Protein AF-A0A8S3F6L6-F1 (afdb_monomer_lite)

Secondary structure (DSSP, 8-state):
--TTTEEEEEEETTEEEEEEEEEETTEEEEEEEEEEEEE-S-HHHHHHHHHHHHHHHHHHH-SS--------S--S---S------S--HHHHHHHHHS---------PPPPPPPPPPPHHHHHHHHHHHHHHHHHHHHHHHHHHHHHHHHHHHHHHHHHHHHHHHHHTT------------------------------------------

Sequence (212 aa):
FLRSKVTRIDFNRNKLTIIVIEDDDNDPRLQRDFVFLFRCNDEKECKHFWKCALEYHVFFRTTSATKLRKSAKSSFTRTGSRFRFSGRTECQTAALATLPNRNTNFERKASHRFSRRASYAIRKKLQDQETLREQEDERLKKLKCEQEAKLDENKKIAEFKSVTNSFLSNHDLTLTSKHSSFLSSSQKNLSLSATQRLDNLIQGSSNDLLFE

Structure (mmCIF, N/CA/C/O backbone):
data_AF-A0A8S3F6L6-F1
#
_entry.id   AF-A0A8S3F6L6-F1
#
loop_
_atom_site.group_PDB
_atom_site.id
_atom_site.type_symbol
_atom_site.label_atom_id
_atom_site.label_alt_id
_atom_site.label_comp_id
_atom_site.label_asym_id
_atom_site.label_entity_id
_atom_site.label_seq_id
_atom_site.pdbx_PDB_ins_code
_atom_site.Cartn_x
_atom_site.Cartn_y
_atom_site.Cartn_z
_atom_site.occupancy
_atom_site.B_iso_or_equiv
_atom_site.auth_seq_id
_atom_site.auth_comp_id
_atom_site.auth_asym_id
_atom_site.auth_atom_id
_atom_site.pdbx_PDB_model_num
ATOM 1 N N . PHE A 1 1 ? 15.999 4.680 -10.005 1.00 47.62 1 PHE A N 1
ATOM 2 C CA . PHE A 1 1 ? 15.906 5.493 -11.235 1.00 47.62 1 PHE A CA 1
ATOM 3 C C . PHE A 1 1 ? 15.093 4.856 -12.374 1.00 47.62 1 PHE A C 1
ATOM 5 O O . PHE A 1 1 ? 14.707 5.574 -13.279 1.00 47.62 1 PHE A O 1
ATOM 12 N N . LEU A 1 2 ? 14.683 3.582 -12.303 1.00 59.00 2 LEU A N 1
ATOM 13 C CA . LEU A 1 2 ? 13.887 2.911 -13.358 1.00 59.00 2 LEU A CA 1
ATOM 14 C C . LEU A 1 2 ? 12.355 3.086 -13.249 1.00 59.00 2 LEU A C 1
ATOM 16 O O . LEU A 1 2 ? 11.585 2.432 -13.948 1.00 59.00 2 LEU A O 1
ATOM 20 N N . ARG A 1 3 ? 11.887 3.945 -12.336 1.00 62.34 3 ARG A N 1
ATOM 21 C CA . ARG A 1 3 ? 10.499 3.962 -11.832 1.00 62.34 3 ARG A CA 1
ATOM 22 C C . ARG A 1 3 ? 9.438 4.260 -12.908 1.00 62.34 3 ARG A C 1
ATOM 24 O O . ARG A 1 3 ? 8.294 3.850 -12.745 1.00 62.34 3 ARG A O 1
ATOM 31 N N . SER A 1 4 ? 9.822 4.938 -13.990 1.00 63.00 4 SER A N 1
ATOM 32 C CA . SER A 1 4 ? 8.972 5.334 -15.125 1.00 63.00 4 SER A CA 1
ATOM 33 C C . SER A 1 4 ? 9.288 4.607 -16.441 1.00 63.00 4 SER A C 1
ATOM 35 O O . SER A 1 4 ? 8.571 4.817 -17.414 1.00 63.00 4 SER A O 1
ATOM 37 N N . LYS A 1 5 ? 10.319 3.752 -16.477 1.00 80.88 5 LYS A N 1
ATOM 38 C CA . LYS A 1 5 ? 10.844 3.123 -17.708 1.00 80.88 5 LYS A CA 1
ATOM 39 C C . LYS A 1 5 ? 10.362 1.684 -17.947 1.00 80.88 5 LYS A C 1
ATOM 41 O O . LYS A 1 5 ? 10.659 1.075 -18.969 1.00 80.88 5 LYS A O 1
ATOM 46 N N . VAL A 1 6 ? 9.626 1.112 -16.993 1.00 87.75 6 VAL A N 1
ATOM 47 C CA . VAL A 1 6 ? 9.047 -0.233 -17.123 1.00 87.75 6 VAL A CA 1
ATOM 48 C C . VAL A 1 6 ? 7.862 -0.188 -18.090 1.00 87.75 6 VAL A C 1
ATOM 50 O O . VAL A 1 6 ? 6.899 0.532 -17.835 1.00 87.75 6 VAL A O 1
ATOM 53 N N . THR A 1 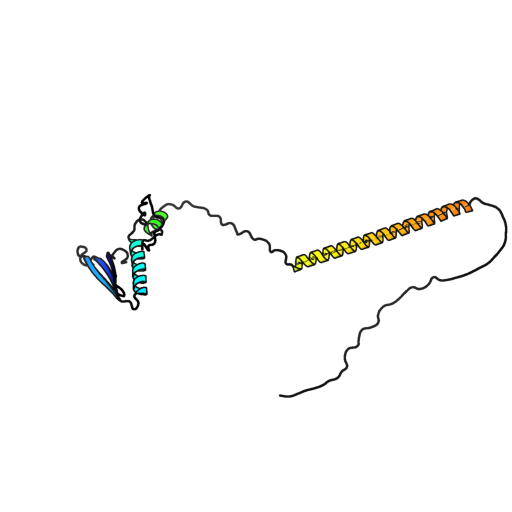7 ? 7.901 -0.981 -19.158 1.00 88.00 7 THR A N 1
ATOM 54 C CA . THR A 1 7 ? 6.868 -1.004 -20.210 1.00 88.00 7 THR A CA 1
ATOM 55 C C . THR A 1 7 ? 5.876 -2.141 -20.012 1.00 88.00 7 THR A C 1
ATOM 57 O O . THR A 1 7 ? 4.666 -1.953 -20.150 1.00 88.00 7 THR A O 1
ATOM 60 N N . ARG A 1 8 ? 6.369 -3.338 -19.678 1.00 89.62 8 ARG A N 1
ATOM 61 C CA . ARG A 1 8 ? 5.535 -4.538 -19.558 1.00 89.62 8 ARG A CA 1
ATOM 62 C C . ARG A 1 8 ? 6.035 -5.447 -18.444 1.00 89.62 8 ARG A C 1
ATOM 64 O O . ARG A 1 8 ? 7.235 -5.587 -18.236 1.00 89.62 8 ARG A O 1
ATOM 71 N N . ILE A 1 9 ? 5.095 -6.067 -17.736 1.00 92.81 9 ILE A N 1
ATOM 72 C CA . ILE A 1 9 ? 5.361 -7.040 -16.676 1.00 92.81 9 ILE A CA 1
ATOM 73 C C . ILE A 1 9 ? 4.496 -8.275 -16.946 1.00 92.81 9 ILE A C 1
ATOM 75 O O . ILE A 1 9 ? 3.273 -8.212 -16.811 1.00 92.81 9 ILE A O 1
ATOM 79 N N . ASP A 1 10 ? 5.127 -9.395 -17.288 1.00 93.62 10 ASP A N 1
ATOM 80 C CA . ASP A 1 10 ? 4.465 -10.672 -17.556 1.00 93.62 10 ASP A CA 1
ATOM 81 C C . ASP A 1 10 ? 4.768 -11.701 -16.479 1.00 93.62 10 ASP A C 1
ATOM 83 O O . ASP A 1 10 ? 5.900 -11.827 -16.018 1.00 93.62 10 ASP A O 1
ATOM 87 N N . PHE A 1 11 ? 3.761 -12.499 -16.142 1.00 94.88 11 PHE A N 1
ATOM 88 C CA . PHE A 1 11 ? 3.860 -13.567 -15.161 1.00 94.88 11 PHE A CA 1
ATOM 89 C C . PHE A 1 11 ? 3.392 -14.892 -15.763 1.00 94.88 11 PHE A C 1
ATOM 91 O O . PHE A 1 11 ? 2.290 -14.981 -16.305 1.00 94.88 11 PHE A O 1
ATOM 98 N N . ASN A 1 12 ? 4.220 -15.927 -15.635 1.00 95.06 12 ASN A N 1
ATOM 99 C CA . ASN A 1 12 ? 3.905 -17.293 -16.032 1.00 95.06 12 ASN A CA 1
ATOM 100 C C . ASN A 1 12 ? 4.447 -18.286 -14.989 1.00 95.06 12 ASN A C 1
ATOM 102 O O . ASN A 1 12 ? 5.636 -18.601 -14.990 1.00 95.06 12 ASN A O 1
ATOM 106 N N . ARG A 1 13 ? 3.567 -18.793 -14.116 1.00 94.31 13 ARG A N 1
ATOM 107 C CA . ARG A 1 13 ? 3.880 -19.740 -13.029 1.00 94.31 13 ARG A CA 1
ATOM 108 C C . ARG A 1 13 ? 5.026 -19.263 -12.130 1.00 94.31 13 ARG A C 1
ATOM 110 O O . ARG A 1 13 ? 4.832 -18.423 -11.266 1.00 94.31 13 ARG A O 1
ATOM 117 N N . ASN A 1 14 ? 6.228 -19.790 -12.322 1.00 95.62 14 ASN A N 1
ATOM 118 C CA . ASN A 1 14 ? 7.413 -19.442 -11.543 1.00 95.62 14 ASN A CA 1
ATOM 119 C C . ASN A 1 14 ? 8.362 -18.484 -12.281 1.00 95.62 14 ASN A C 1
ATOM 121 O O . ASN A 1 14 ? 9.479 -18.246 -11.826 1.00 95.62 14 ASN A O 1
ATOM 125 N N . LYS A 1 15 ? 7.934 -17.953 -13.429 1.00 96.06 15 LYS A N 1
ATOM 126 C CA . LYS A 1 15 ? 8.700 -17.062 -14.296 1.00 96.06 15 LYS A CA 1
ATOM 127 C C . LYS A 1 15 ? 8.029 -15.689 -14.347 1.00 96.06 15 LYS A C 1
ATOM 129 O O . LYS A 1 15 ? 6.907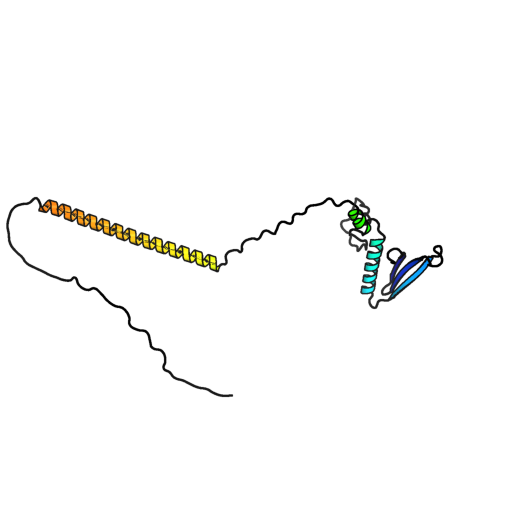 -15.565 -14.837 1.00 96.06 15 LYS A O 1
ATOM 134 N N . LEU A 1 16 ? 8.740 -14.654 -13.913 1.00 95.69 16 LEU A N 1
ATOM 135 C CA . LEU A 1 16 ? 8.358 -13.255 -14.092 1.00 95.69 16 LEU A CA 1
ATOM 136 C C . LEU A 1 16 ? 9.291 -12.598 -15.114 1.00 95.69 16 LEU A C 1
ATOM 138 O O . LEU A 1 16 ? 10.508 -12.744 -15.034 1.00 95.69 16 LEU A O 1
ATOM 142 N N . THR A 1 17 ? 8.721 -11.872 -16.070 1.00 95.38 17 THR A N 1
ATOM 143 C CA . THR A 1 17 ? 9.463 -11.098 -17.073 1.00 95.38 17 THR A CA 1
ATOM 144 C C . THR A 1 17 ? 9.108 -9.626 -16.928 1.00 95.38 17 THR A C 1
ATOM 146 O O . THR A 1 17 ? 7.930 -9.275 -16.932 1.00 95.38 17 THR A O 1
ATOM 149 N N . ILE A 1 18 ? 10.111 -8.765 -16.794 1.00 93.75 18 ILE A N 1
ATOM 150 C CA . ILE A 1 18 ? 9.943 -7.311 -16.756 1.00 93.75 18 ILE A CA 1
ATOM 151 C C . ILE A 1 18 ? 10.685 -6.734 -17.956 1.00 93.75 18 ILE A C 1
ATOM 153 O O . ILE A 1 18 ? 11.885 -6.947 -18.095 1.00 93.75 18 ILE A O 1
ATOM 157 N N . ILE A 1 19 ? 9.968 -6.017 -18.814 1.00 92.19 19 ILE A N 1
ATOM 158 C CA . ILE A 1 19 ? 10.526 -5.326 -19.975 1.00 92.19 19 ILE A CA 1
ATOM 159 C C . ILE A 1 19 ? 10.624 -3.847 -19.630 1.00 92.19 19 ILE A C 1
ATOM 161 O O . ILE A 1 19 ? 9.624 -3.216 -19.268 1.00 92.19 19 ILE A O 1
ATOM 165 N N . VAL A 1 20 ? 11.830 -3.312 -19.741 1.00 91.50 20 VAL A N 1
ATOM 166 C CA . VAL A 1 20 ? 12.163 -1.911 -19.504 1.00 91.50 20 VAL A CA 1
ATOM 167 C C . VAL A 1 20 ? 12.734 -1.351 -20.789 1.00 91.50 20 VAL A C 1
ATOM 169 O O . VAL A 1 20 ? 13.582 -1.986 -21.401 1.00 91.50 20 VAL A O 1
ATOM 172 N N . ILE A 1 21 ? 12.279 -0.171 -21.180 1.00 88.00 21 ILE A N 1
ATOM 173 C CA . ILE A 1 21 ? 12.848 0.546 -22.315 1.00 88.00 21 ILE A CA 1
ATOM 174 C C . ILE A 1 21 ? 13.682 1.685 -21.746 1.00 88.00 21 ILE A C 1
ATOM 176 O O . ILE A 1 21 ? 13.162 2.512 -20.993 1.00 88.00 21 ILE A O 1
ATOM 180 N N . GLU A 1 22 ? 14.972 1.717 -22.064 1.00 86.00 22 GLU A N 1
ATOM 181 C CA . GLU A 1 22 ? 15.836 2.845 -21.719 1.00 86.00 22 GLU A CA 1
ATOM 182 C C . GLU A 1 22 ? 16.421 3.483 -22.973 1.00 86.00 22 GLU A C 1
ATOM 184 O O . GLU A 1 22 ? 16.762 2.793 -23.932 1.00 86.00 22 GLU A O 1
ATOM 189 N N . ASP A 1 23 ? 16.541 4.806 -22.952 1.00 81.19 23 ASP A N 1
ATOM 190 C CA . ASP A 1 23 ? 17.269 5.546 -23.977 1.00 81.19 23 ASP A CA 1
ATOM 191 C C . ASP A 1 23 ? 18.770 5.217 -23.868 1.00 81.19 23 ASP A C 1
ATOM 193 O O . ASP A 1 23 ? 19.302 5.111 -22.760 1.00 81.19 23 ASP A O 1
ATOM 197 N N . ASP A 1 24 ? 19.436 5.004 -25.003 1.00 79.12 24 ASP A N 1
ATOM 198 C CA . ASP A 1 24 ? 20.876 4.755 -25.063 1.00 79.12 24 ASP A CA 1
ATOM 199 C C . ASP A 1 24 ? 21.659 6.009 -24.652 1.00 79.12 24 ASP A C 1
ATOM 201 O O . ASP A 1 24 ? 21.444 7.089 -25.201 1.00 79.12 24 ASP A O 1
ATOM 205 N N . ASP A 1 25 ? 22.618 5.850 -23.735 1.00 74.19 25 ASP A N 1
ATOM 206 C CA . ASP A 1 25 ? 23.514 6.922 -23.287 1.00 74.19 25 ASP A CA 1
ATOM 207 C C . ASP A 1 25 ? 24.303 7.569 -24.445 1.00 74.19 25 ASP A C 1
ATOM 209 O O . ASP A 1 25 ? 24.723 8.720 -24.338 1.00 74.19 25 ASP A O 1
ATOM 213 N N . ASN A 1 26 ? 24.500 6.849 -25.558 1.00 77.12 26 ASN A N 1
ATOM 214 C CA . ASN A 1 26 ? 25.242 7.337 -26.726 1.00 77.12 26 ASN A CA 1
ATOM 215 C C . ASN A 1 26 ? 24.359 8.029 -27.776 1.00 77.12 26 ASN A C 1
ATOM 217 O O . ASN A 1 26 ? 24.847 8.900 -28.495 1.00 77.12 26 ASN A O 1
ATOM 221 N N . ASP A 1 27 ? 23.078 7.662 -27.881 1.00 76.50 27 ASP A N 1
ATOM 222 C CA . ASP A 1 27 ? 22.132 8.283 -28.812 1.00 76.50 27 ASP A CA 1
ATOM 223 C C . ASP A 1 27 ? 20.704 8.245 -28.237 1.00 76.50 27 ASP A C 1
ATOM 225 O O . ASP A 1 27 ? 20.054 7.198 -28.263 1.00 76.50 27 ASP A O 1
ATOM 229 N N . PRO A 1 28 ? 20.156 9.391 -27.797 1.00 70.50 28 PRO A N 1
ATOM 230 C CA . PRO A 1 28 ? 18.792 9.486 -27.277 1.00 70.50 28 PRO A CA 1
ATOM 231 C C . PRO A 1 28 ? 17.692 9.082 -28.272 1.00 70.50 28 PRO A C 1
ATOM 233 O O . PRO A 1 28 ? 16.532 8.958 -27.882 1.00 70.50 28 PRO A O 1
ATOM 236 N N . ARG A 1 29 ? 18.008 8.929 -29.568 1.00 74.31 29 ARG A N 1
ATOM 237 C CA . ARG A 1 29 ? 17.063 8.432 -30.581 1.00 74.31 29 ARG A CA 1
ATOM 238 C C . ARG A 1 29 ? 16.997 6.908 -30.639 1.00 74.31 29 ARG A C 1
ATOM 240 O O . ARG A 1 29 ? 16.051 6.381 -31.225 1.00 74.31 29 ARG A O 1
ATOM 247 N N . LEU A 1 30 ? 17.969 6.205 -30.058 1.00 76.00 30 LEU A N 1
ATOM 248 C CA . LEU A 1 30 ? 17.957 4.753 -29.948 1.00 76.00 30 LEU A CA 1
ATOM 249 C C . LEU A 1 30 ? 17.448 4.337 -28.569 1.00 76.00 30 LEU A C 1
ATOM 251 O O . LEU A 1 30 ? 18.034 4.650 -27.537 1.00 76.00 30 LEU A O 1
ATOM 255 N N . GLN A 1 31 ? 16.357 3.578 -28.567 1.00 81.81 31 GLN A N 1
ATOM 256 C CA . GLN A 1 31 ? 15.820 2.942 -27.371 1.00 81.81 31 GLN A CA 1
ATOM 257 C C . GLN A 1 31 ? 16.284 1.488 -27.314 1.00 81.81 31 GLN A C 1
ATOM 259 O O . GLN A 1 31 ? 16.214 0.767 -28.311 1.00 81.81 31 GLN A O 1
ATOM 264 N N . ARG A 1 32 ? 16.775 1.059 -26.149 1.00 84.62 32 ARG A N 1
ATOM 265 C CA . ARG A 1 32 ? 17.141 -0.331 -25.872 1.00 84.62 32 ARG A CA 1
ATOM 266 C C . ARG A 1 32 ? 16.102 -0.991 -24.982 1.00 84.62 32 ARG A C 1
ATOM 268 O O . ARG A 1 32 ? 15.755 -0.479 -23.916 1.00 84.62 32 ARG A O 1
ATOM 275 N N . ASP A 1 33 ? 15.693 -2.183 -25.395 1.00 85.94 33 ASP A N 1
ATOM 276 C CA . ASP A 1 33 ? 14.798 -3.036 -24.628 1.00 85.94 33 ASP A CA 1
ATOM 277 C C . ASP A 1 33 ? 15.614 -3.938 -23.696 1.00 85.94 33 ASP A C 1
ATOM 279 O O . ASP A 1 33 ? 16.312 -4.859 -24.127 1.00 85.94 33 ASP A O 1
ATOM 283 N N . PHE A 1 34 ? 15.495 -3.704 -22.394 1.00 90.12 34 PHE A N 1
ATOM 284 C CA . PHE A 1 34 ? 16.038 -4.568 -21.357 1.00 90.12 34 PHE A CA 1
ATOM 285 C C . PHE A 1 34 ? 14.975 -5.553 -20.883 1.00 90.12 34 PHE A C 1
ATOM 287 O O . PHE A 1 34 ? 13.917 -5.173 -20.374 1.00 90.12 34 PHE A O 1
ATOM 294 N N . VAL A 1 35 ? 15.277 -6.843 -21.016 1.00 93.12 35 VAL A N 1
ATOM 295 C CA . VAL A 1 35 ? 14.401 -7.927 -20.567 1.00 93.12 35 VAL A CA 1
ATOM 296 C C . VAL A 1 35 ? 14.982 -8.551 -19.304 1.00 93.12 35 VAL A C 1
ATOM 298 O O . VAL A 1 35 ? 15.958 -9.295 -19.351 1.00 93.12 35 VAL A O 1
ATOM 301 N N . PHE A 1 36 ? 14.352 -8.281 -18.164 1.00 92.75 36 PHE A N 1
ATOM 302 C CA . PHE A 1 36 ? 14.710 -8.884 -16.885 1.00 92.75 36 PHE A CA 1
ATOM 303 C C . PHE A 1 36 ? 13.879 -10.133 -16.645 1.00 92.75 36 PHE A C 1
ATOM 305 O O . PHE A 1 36 ? 12.644 -10.084 -16.634 1.00 92.75 36 PHE A O 1
ATOM 312 N N . LEU A 1 37 ? 14.563 -11.252 -16.421 1.00 95.00 37 LEU A N 1
ATOM 313 C CA . LEU A 1 37 ? 13.929 -12.535 -16.186 1.00 95.00 37 LEU A CA 1
ATOM 314 C C . LEU A 1 37 ? 14.190 -13.047 -14.774 1.00 95.00 37 LEU A C 1
ATOM 316 O O . LEU A 1 37 ? 15.320 -13.368 -14.420 1.00 95.00 37 LEU A O 1
ATOM 320 N N . PHE A 1 38 ? 13.119 -13.208 -14.003 1.00 94.44 38 PHE A N 1
ATOM 321 C CA . PHE A 1 38 ? 13.164 -13.742 -12.649 1.00 94.44 38 PHE A CA 1
ATOM 322 C C . PHE A 1 38 ? 12.520 -15.123 -12.622 1.00 94.44 38 PHE A C 1
ATOM 324 O O . PHE A 1 38 ? 11.377 -15.302 -13.051 1.00 94.44 38 PHE A O 1
ATOM 331 N N . ARG A 1 39 ? 13.258 -16.107 -12.109 1.00 95.06 39 ARG A N 1
ATOM 332 C CA . ARG A 1 39 ? 12.751 -17.452 -11.834 1.00 95.06 39 ARG A CA 1
ATOM 333 C C . ARG A 1 39 ? 12.681 -17.624 -10.324 1.00 95.06 39 ARG A C 1
ATOM 335 O O . ARG A 1 39 ? 13.705 -17.534 -9.658 1.00 95.06 39 ARG A O 1
ATOM 342 N N . CYS A 1 40 ? 11.485 -17.834 -9.799 1.00 94.00 40 CYS A N 1
ATOM 343 C CA . CYS A 1 40 ? 11.271 -18.115 -8.383 1.00 94.00 40 CYS A CA 1
ATOM 344 C C . CYS A 1 40 ? 11.182 -19.629 -8.161 1.00 94.00 40 CYS A C 1
ATOM 346 O O . CYS A 1 40 ? 10.863 -20.376 -9.090 1.00 94.00 40 CYS A O 1
ATOM 348 N N . ASN A 1 41 ? 11.415 -20.075 -6.929 1.00 94.25 41 ASN A N 1
ATOM 349 C CA . ASN A 1 41 ? 11.220 -21.479 -6.567 1.00 94.25 41 ASN A CA 1
ATOM 350 C C . ASN A 1 41 ? 9.723 -21.803 -6.466 1.00 94.25 41 ASN A C 1
ATOM 352 O O . ASN A 1 41 ? 9.263 -22.765 -7.079 1.00 94.25 41 ASN A O 1
ATOM 356 N N . ASP A 1 42 ? 8.958 -20.927 -5.810 1.00 95.62 42 ASP A N 1
ATOM 357 C CA . ASP A 1 42 ? 7.519 -21.084 -5.629 1.00 95.62 42 ASP A CA 1
ATOM 358 C C . ASP A 1 42 ? 6.692 -20.163 -6.534 1.00 95.62 42 ASP A C 1
ATOM 360 O O . ASP A 1 42 ? 6.922 -18.955 -6.652 1.00 95.62 42 ASP A O 1
ATOM 364 N N . GLU A 1 43 ? 5.629 -20.722 -7.117 1.00 95.44 43 GLU A N 1
ATOM 365 C CA . GLU A 1 43 ? 4.657 -19.962 -7.913 1.00 95.44 43 GLU A CA 1
ATOM 366 C C . GLU A 1 43 ? 3.906 -18.924 -7.062 1.00 95.44 43 GLU A C 1
ATOM 368 O O . GLU A 1 43 ? 3.583 -17.832 -7.536 1.00 95.44 43 GLU A O 1
ATOM 373 N N . LYS A 1 44 ? 3.644 -19.229 -5.785 1.00 94.69 44 LYS A N 1
ATOM 374 C CA . LYS A 1 44 ? 2.933 -18.321 -4.871 1.00 94.69 44 LYS A CA 1
ATOM 375 C C . LYS A 1 44 ? 3.742 -17.054 -4.598 1.00 94.69 44 LYS A C 1
ATOM 377 O O . LYS A 1 44 ? 3.181 -15.957 -4.644 1.00 94.69 44 LYS A O 1
ATOM 382 N N . GLU A 1 45 ? 5.042 -17.205 -4.365 1.00 94.75 45 GLU A N 1
ATOM 383 C CA . GLU A 1 45 ? 5.973 -16.096 -4.149 1.00 94.75 45 GLU A CA 1
ATOM 384 C C . GLU A 1 45 ? 6.161 -15.282 -5.427 1.00 94.75 45 GLU A C 1
ATOM 386 O O . GLU A 1 45 ? 6.057 -14.058 -5.398 1.00 94.75 45 GLU A O 1
ATOM 391 N N . CYS A 1 46 ? 6.314 -15.954 -6.572 1.00 95.69 46 CYS A N 1
ATOM 392 C CA . CYS A 1 46 ? 6.403 -15.293 -7.871 1.00 95.69 46 CYS A CA 1
ATOM 393 C C . CYS A 1 46 ? 5.148 -14.455 -8.167 1.00 95.69 46 CYS A C 1
ATOM 395 O O . CYS A 1 46 ? 5.230 -13.300 -8.591 1.00 95.69 46 CYS A O 1
ATOM 397 N N . LYS A 1 47 ? 3.965 -15.000 -7.861 1.00 94.50 47 LYS A N 1
ATOM 398 C CA . LYS A 1 47 ? 2.687 -14.296 -7.997 1.00 94.50 47 LYS A CA 1
ATOM 399 C C . LYS A 1 47 ? 2.574 -13.122 -7.029 1.00 94.50 47 LYS A C 1
ATOM 401 O O . LYS A 1 47 ? 1.970 -12.111 -7.379 1.00 94.50 47 LYS A O 1
ATOM 406 N N . HIS A 1 48 ? 3.106 -13.237 -5.813 1.00 94.56 48 HIS A N 1
ATOM 407 C CA . HIS A 1 48 ? 3.162 -12.116 -4.877 1.00 94.56 48 HIS A CA 1
ATOM 408 C C . HIS A 1 48 ? 4.086 -11.011 -5.400 1.00 94.56 48 HIS A C 1
ATOM 410 O O . HIS A 1 48 ? 3.661 -9.862 -5.494 1.00 94.56 48 HIS A O 1
ATOM 416 N N . PHE A 1 49 ? 5.289 -11.373 -5.842 1.00 93.81 49 PHE A N 1
ATOM 417 C CA . PHE A 1 49 ? 6.254 -10.447 -6.423 1.00 93.81 49 PHE A CA 1
ATOM 418 C C . PHE A 1 49 ? 5.673 -9.703 -7.633 1.00 93.81 49 PHE A C 1
ATOM 420 O O . PHE A 1 49 ? 5.749 -8.478 -7.698 1.00 93.81 49 PHE A O 1
ATOM 427 N N . TRP A 1 50 ? 4.982 -10.419 -8.528 1.00 94.31 50 TRP A N 1
ATOM 428 C CA . TRP A 1 50 ? 4.253 -9.832 -9.654 1.00 94.31 50 TRP A CA 1
ATOM 429 C C . TRP A 1 50 ? 3.222 -8.782 -9.218 1.00 94.31 50 TRP A C 1
ATOM 431 O O . TRP A 1 50 ? 3.165 -7.693 -9.789 1.00 94.31 50 TRP A O 1
ATOM 441 N N . LYS A 1 51 ? 2.416 -9.084 -8.190 1.00 91.38 51 LYS A N 1
ATOM 442 C CA . LYS A 1 51 ? 1.409 -8.149 -7.662 1.00 91.38 51 LYS A CA 1
ATOM 443 C C . LYS A 1 51 ? 2.052 -6.890 -7.096 1.00 91.38 51 LYS A C 1
ATOM 445 O O . LYS A 1 51 ? 1.589 -5.799 -7.413 1.00 91.38 51 LYS A O 1
ATOM 450 N N . CYS A 1 52 ? 3.109 -7.044 -6.300 1.00 90.56 52 CYS A N 1
ATOM 451 C CA . CYS A 1 52 ? 3.850 -5.919 -5.737 1.00 90.56 52 CYS A CA 1
ATOM 452 C C . CYS A 1 52 ? 4.449 -5.058 -6.855 1.00 90.56 52 CYS A C 1
ATOM 454 O O . CYS A 1 52 ? 4.252 -3.846 -6.873 1.00 90.56 52 CYS A O 1
ATOM 456 N N . ALA A 1 53 ? 5.105 -5.678 -7.841 1.00 90.38 53 ALA A N 1
ATOM 457 C CA . ALA A 1 53 ? 5.678 -4.975 -8.986 1.00 90.38 53 ALA A CA 1
ATOM 458 C C . ALA A 1 53 ? 4.617 -4.178 -9.768 1.00 90.38 53 ALA A C 1
ATOM 460 O O . ALA A 1 53 ? 4.846 -3.017 -10.108 1.00 90.38 53 ALA A O 1
ATOM 461 N N . LEU A 1 54 ? 3.435 -4.761 -9.998 1.00 88.75 54 LEU A N 1
ATOM 462 C CA . LEU A 1 54 ? 2.314 -4.068 -10.635 1.00 88.75 54 LEU A CA 1
ATOM 463 C C . LEU A 1 54 ? 1.758 -2.918 -9.790 1.00 88.75 54 LEU A C 1
ATOM 465 O O . LEU A 1 54 ? 1.443 -1.865 -10.342 1.00 88.75 54 LEU A O 1
ATOM 469 N N . GLU A 1 55 ? 1.627 -3.091 -8.475 1.00 85.62 55 GLU A N 1
ATOM 470 C CA . GLU A 1 55 ? 1.153 -2.036 -7.574 1.00 85.62 55 GLU A CA 1
ATOM 471 C C . GLU A 1 55 ? 2.079 -0.820 -7.615 1.00 85.62 55 GLU A C 1
ATOM 473 O O . GLU A 1 55 ? 1.615 0.301 -7.839 1.00 85.62 55 GLU A O 1
ATOM 478 N N . TYR A 1 56 ? 3.389 -1.053 -7.506 1.00 84.38 56 TYR A N 1
ATOM 479 C CA . TYR A 1 56 ? 4.386 0.002 -7.637 1.00 84.38 56 TYR A CA 1
ATOM 480 C C . TYR A 1 56 ? 4.361 0.632 -9.034 1.00 84.38 56 TYR A C 1
ATOM 482 O O . TYR A 1 56 ? 4.328 1.855 -9.142 1.00 84.38 56 TYR A O 1
ATOM 490 N N . HIS A 1 57 ? 4.299 -0.162 -10.108 1.00 83.06 57 HIS A N 1
ATOM 491 C CA . HIS A 1 57 ? 4.257 0.364 -11.476 1.00 83.06 57 HIS A CA 1
ATOM 492 C C . HIS A 1 57 ? 3.041 1.278 -11.716 1.00 83.06 57 HIS A C 1
ATOM 494 O O . HIS A 1 57 ? 3.166 2.377 -12.264 1.00 83.06 57 HIS A O 1
ATOM 500 N N . VAL A 1 58 ? 1.858 0.866 -11.250 1.00 80.00 58 VAL A N 1
ATOM 501 C CA . VAL A 1 58 ? 0.631 1.665 -11.359 1.00 80.00 58 VAL A CA 1
ATOM 502 C C . VAL A 1 58 ? 0.706 2.916 -10.486 1.00 80.00 58 VAL A C 1
ATOM 504 O O . VAL A 1 58 ? 0.242 3.968 -10.927 1.00 80.00 58 VAL A O 1
ATOM 507 N N . PHE A 1 59 ? 1.284 2.835 -9.286 1.00 74.88 59 PHE A N 1
ATOM 508 C CA . PHE A 1 59 ? 1.373 3.961 -8.355 1.00 74.88 59 PHE A CA 1
ATOM 509 C C . PHE A 1 59 ? 2.149 5.156 -8.935 1.00 74.88 59 PHE A C 1
ATOM 511 O O . PHE A 1 59 ? 1.673 6.285 -8.814 1.00 74.88 59 PHE A O 1
ATOM 518 N N . PHE A 1 60 ? 3.280 4.927 -9.618 1.00 73.06 60 PHE A N 1
ATOM 519 C CA . PHE A 1 60 ? 4.076 6.013 -10.224 1.00 73.06 60 PHE A CA 1
ATOM 520 C C . PHE A 1 60 ? 3.513 6.508 -11.547 1.00 73.06 60 PHE A C 1
ATOM 522 O O . PHE A 1 60 ? 3.565 7.701 -11.833 1.00 73.06 60 PHE A O 1
ATOM 529 N N . ARG A 1 61 ? 2.949 5.605 -12.355 1.00 72.69 61 ARG A N 1
ATOM 530 C CA . ARG A 1 61 ? 2.402 5.970 -13.666 1.00 72.69 61 ARG A CA 1
ATOM 531 C C . ARG A 1 61 ? 1.067 6.710 -13.571 1.00 72.69 61 ARG A C 1
ATOM 533 O O . ARG A 1 61 ? 0.714 7.483 -14.455 1.00 72.69 61 ARG A O 1
ATOM 540 N N . THR A 1 62 ? 0.275 6.454 -12.537 1.00 63.28 62 THR A N 1
ATOM 541 C CA . THR A 1 62 ? -1.102 6.951 -12.468 1.00 63.28 62 THR A CA 1
ATOM 542 C C . THR A 1 62 ? -1.138 8.356 -11.858 1.00 63.28 62 THR A C 1
ATOM 544 O O . THR A 1 62 ? -1.217 8.509 -10.645 1.00 63.28 62 THR A O 1
ATOM 547 N N . THR A 1 63 ? -1.131 9.393 -12.706 1.00 58.16 63 THR A N 1
ATOM 548 C CA . THR A 1 63 ? -1.185 10.833 -12.342 1.00 58.16 63 THR A CA 1
ATOM 549 C C . THR A 1 63 ? -2.443 11.241 -11.551 1.00 58.16 63 THR A C 1
ATOM 551 O O . THR A 1 63 ? -2.507 12.305 -10.946 1.00 58.16 63 THR A O 1
ATOM 554 N N . SER A 1 64 ? -3.470 10.394 -11.519 1.00 55.12 64 SER A N 1
ATOM 555 C CA . SER A 1 64 ? -4.604 10.523 -10.603 1.00 55.12 64 SER A CA 1
ATOM 556 C C . SER A 1 64 ? -5.150 9.134 -10.325 1.00 55.12 64 SER A C 1
ATOM 558 O O . SER A 1 64 ? -5.397 8.413 -11.293 1.00 55.12 64 SER A O 1
ATOM 560 N N . ALA A 1 65 ? -5.323 8.750 -9.047 1.00 55.12 65 ALA A N 1
ATOM 561 C CA . ALA A 1 65 ? -5.976 7.496 -8.649 1.00 55.12 65 ALA A CA 1
ATOM 562 C C . ALA A 1 65 ? -7.148 7.274 -9.597 1.00 55.12 65 ALA A C 1
ATOM 564 O O . ALA A 1 65 ? -8.050 8.114 -9.592 1.00 55.12 65 ALA A O 1
ATOM 565 N N . THR A 1 66 ? -7.047 6.277 -10.499 1.00 51.41 66 THR A N 1
ATOM 566 C CA . THR A 1 66 ? -7.946 6.185 -11.658 1.00 51.41 66 THR A CA 1
ATOM 567 C C . THR A 1 66 ? -9.342 6.399 -11.126 1.00 51.41 66 THR A C 1
ATOM 569 O O . THR A 1 66 ? -9.820 5.533 -10.389 1.00 51.41 66 THR A O 1
ATOM 572 N N . LYS A 1 67 ? -9.956 7.548 -11.450 1.00 51.41 67 LYS A N 1
ATOM 573 C CA . LYS A 1 67 ? -11.338 7.821 -11.083 1.00 51.41 67 LYS A CA 1
ATOM 574 C C . LYS A 1 67 ? -12.070 6.620 -11.631 1.00 51.41 67 LYS A C 1
ATOM 576 O O . LYS A 1 67 ? -12.129 6.445 -12.850 1.00 51.41 67 LYS A O 1
ATOM 581 N N . LEU A 1 68 ? -12.490 5.721 -10.738 1.00 51.72 68 LEU A N 1
ATOM 582 C CA . LEU A 1 68 ? -13.351 4.615 -11.092 1.00 51.72 68 LEU A CA 1
ATOM 583 C C . LEU A 1 68 ? -14.420 5.312 -11.914 1.00 51.72 68 LEU A C 1
ATOM 585 O O . LEU A 1 68 ? -15.023 6.258 -11.394 1.00 51.72 68 LEU A O 1
ATOM 589 N N . ARG A 1 69 ? -14.554 4.989 -13.210 1.00 48.00 69 ARG A N 1
ATOM 590 C CA . ARG A 1 69 ? -15.695 5.500 -13.962 1.00 48.00 69 ARG A CA 1
ATOM 591 C C . ARG A 1 69 ? -16.861 5.129 -13.070 1.00 48.00 69 ARG A C 1
ATOM 593 O O . ARG A 1 69 ? -17.064 3.941 -12.812 1.00 48.00 69 ARG A O 1
ATOM 600 N N . LYS A 1 70 ? -17.489 6.139 -12.467 1.00 51.06 70 LYS A N 1
ATOM 601 C CA . LYS A 1 70 ? -18.676 5.984 -11.646 1.00 51.06 70 LYS A CA 1
ATOM 602 C C . LYS A 1 70 ? -19.723 5.546 -12.656 1.00 51.06 70 LYS A C 1
ATOM 604 O O . LYS A 1 70 ? -20.438 6.370 -13.207 1.00 51.06 70 LYS A O 1
ATOM 609 N N . SER A 1 71 ? -19.688 4.269 -13.029 1.00 45.94 71 SER A N 1
ATOM 610 C CA . SER A 1 71 ? -20.731 3.637 -13.807 1.00 45.94 71 SER A CA 1
ATOM 611 C C . SER A 1 71 ? -21.899 3.629 -12.850 1.00 45.94 71 SER A C 1
ATOM 613 O O . SER A 1 71 ? -21.945 2.838 -11.911 1.00 45.94 71 SER A O 1
ATOM 615 N N . ALA A 1 72 ? -22.733 4.649 -12.998 1.00 53.50 72 ALA A N 1
ATOM 616 C CA . ALA A 1 72 ? -23.770 5.067 -12.076 1.00 53.50 72 ALA A CA 1
ATOM 617 C C . ALA A 1 72 ? -24.976 4.115 -12.084 1.00 53.50 72 ALA A C 1
ATOM 619 O O . ALA A 1 72 ? -26.118 4.562 -12.076 1.00 53.50 72 ALA A O 1
ATOM 620 N N . LYS A 1 73 ? -24.738 2.801 -12.142 1.00 57.19 73 LYS A N 1
ATOM 621 C CA . LYS A 1 73 ? -25.767 1.766 -12.062 1.00 57.19 73 LYS A CA 1
ATOM 622 C C . LYS A 1 73 ? -25.106 0.396 -11.901 1.00 57.19 73 LYS A C 1
ATOM 624 O O . LYS A 1 73 ? -24.361 -0.032 -12.773 1.00 57.19 73 LYS A O 1
ATOM 629 N N . SER A 1 74 ? -25.456 -0.275 -10.805 1.00 60.38 74 SER A N 1
ATOM 630 C CA . SER A 1 74 ? -25.232 -1.699 -10.518 1.00 60.38 74 SER A CA 1
ATOM 631 C C . SER A 1 74 ? -23.797 -2.148 -10.204 1.00 60.38 74 SER A C 1
ATOM 633 O O . SER A 1 74 ? -22.897 -2.057 -11.032 1.00 60.38 74 SER A O 1
ATOM 635 N N . SER A 1 75 ? -23.591 -2.702 -9.003 1.00 51.72 75 SER A N 1
ATOM 636 C CA . SER A 1 75 ? -23.542 -4.169 -8.837 1.00 51.72 75 SER A CA 1
ATOM 637 C C . SER A 1 75 ? -23.020 -4.528 -7.437 1.00 51.72 75 SER A C 1
ATOM 639 O O . SER A 1 75 ? -21.826 -4.384 -7.162 1.00 51.72 75 SER A O 1
ATOM 641 N N . PHE A 1 76 ? -23.905 -5.037 -6.577 1.00 61.62 76 PHE A N 1
ATOM 642 C CA . PHE A 1 76 ? -23.638 -5.549 -5.222 1.00 61.62 76 PHE A CA 1
ATOM 643 C C . PHE A 1 76 ? -22.804 -6.848 -5.171 1.00 61.62 76 PHE A C 1
ATOM 645 O O . PHE A 1 76 ? -22.793 -7.541 -4.164 1.00 61.62 76 PHE A O 1
ATOM 652 N N . THR A 1 77 ? -22.033 -7.169 -6.208 1.00 62.47 77 THR A N 1
ATOM 653 C CA . THR A 1 77 ? -21.064 -8.274 -6.197 1.00 62.47 77 THR A CA 1
ATOM 654 C C . THR A 1 77 ? -19.865 -7.905 -7.060 1.00 62.47 77 THR A C 1
ATOM 656 O O . THR A 1 77 ? -19.759 -8.299 -8.221 1.00 62.47 77 THR A O 1
ATOM 659 N N . ARG A 1 78 ? -18.919 -7.138 -6.507 1.00 60.88 78 ARG A N 1
ATOM 660 C CA . ARG A 1 78 ? -17.569 -7.066 -7.083 1.00 60.88 78 ARG A CA 1
ATOM 661 C C . ARG A 1 78 ? -16.660 -8.046 -6.347 1.00 60.88 78 ARG A C 1
ATOM 663 O O . ARG A 1 78 ? -15.713 -7.648 -5.679 1.00 60.88 78 ARG A O 1
ATOM 670 N N . THR A 1 79 ? -16.946 -9.336 -6.499 1.00 61.75 79 THR A N 1
ATOM 671 C CA . THR A 1 79 ? -15.986 -10.399 -6.189 1.00 61.75 79 THR A CA 1
ATOM 672 C C . THR A 1 79 ? -14.905 -10.356 -7.260 1.00 61.75 79 THR A C 1
ATOM 674 O O . THR A 1 79 ? -15.085 -10.835 -8.375 1.00 61.75 79 THR A O 1
ATOM 677 N N . GLY A 1 80 ? -13.797 -9.687 -6.961 1.00 58.50 80 GLY A N 1
ATOM 678 C CA . GLY A 1 80 ? -12.646 -9.651 -7.850 1.00 58.50 80 GLY A CA 1
ATOM 679 C C . GLY A 1 80 ? -11.503 -8.842 -7.263 1.00 58.50 80 GLY A C 1
ATOM 680 O O . GLY A 1 80 ? -11.666 -7.670 -6.930 1.00 58.50 80 GLY A O 1
ATOM 681 N N . SER A 1 81 ? -10.322 -9.452 -7.205 1.00 60.53 81 SER A N 1
ATOM 682 C CA . SER A 1 81 ? -9.073 -8.717 -7.041 1.00 60.53 81 SER A CA 1
ATOM 683 C C . SER A 1 81 ? -8.824 -7.913 -8.318 1.00 60.53 81 SER A C 1
ATOM 685 O O . SER A 1 81 ? -8.389 -8.442 -9.338 1.00 60.53 81 SER A O 1
ATOM 687 N N . ARG A 1 82 ? -9.167 -6.624 -8.299 1.00 61.84 82 ARG A N 1
ATOM 688 C CA . ARG A 1 82 ? -8.744 -5.680 -9.335 1.00 61.84 82 ARG A CA 1
ATOM 689 C C . ARG A 1 82 ? -7.488 -5.017 -8.804 1.00 61.84 82 ARG A C 1
ATOM 691 O O . ARG A 1 82 ? -7.633 -4.056 -8.060 1.00 61.84 82 ARG A O 1
ATOM 698 N N . PHE A 1 83 ? -6.310 -5.545 -9.161 1.00 59.72 83 PHE A N 1
ATOM 699 C CA . PHE A 1 83 ? -4.974 -4.998 -8.857 1.00 59.72 83 PHE A CA 1
ATOM 700 C C . PHE A 1 83 ? -4.824 -3.569 -9.397 1.00 59.72 83 PHE A C 1
ATOM 702 O O . PHE A 1 83 ? -4.174 -3.300 -10.402 1.00 59.72 83 PHE A O 1
ATOM 709 N N . ARG A 1 84 ? -5.541 -2.645 -8.779 1.00 67.19 84 ARG A N 1
ATOM 710 C CA . ARG A 1 84 ? -5.590 -1.231 -9.089 1.00 67.19 84 ARG A CA 1
ATOM 711 C C . ARG A 1 84 ? -5.436 -0.557 -7.750 1.00 67.19 84 ARG A C 1
ATOM 713 O O . ARG A 1 84 ? -6.205 -0.827 -6.831 1.00 67.19 84 ARG A O 1
ATOM 720 N N . PHE A 1 85 ? -4.433 0.293 -7.667 1.00 67.69 85 PHE A N 1
ATOM 721 C CA . PHE A 1 85 ? -4.148 1.060 -6.476 1.00 67.69 85 PHE A CA 1
ATOM 722 C C . PHE A 1 85 ? -5.404 1.835 -6.024 1.00 67.69 85 PHE A C 1
ATOM 724 O O . PHE A 1 85 ? -5.967 2.613 -6.798 1.00 67.69 85 PHE A O 1
ATOM 731 N N . SER A 1 86 ? -5.876 1.569 -4.801 1.00 64.56 86 SER A N 1
ATOM 732 C CA . SER A 1 86 ? -7.089 2.166 -4.214 1.00 64.56 86 SER A CA 1
ATOM 733 C C . SER A 1 86 ? -6.798 3.323 -3.249 1.00 64.56 86 SER A C 1
ATOM 735 O O . SER A 1 86 ? -7.729 3.860 -2.651 1.00 64.56 86 SER A O 1
ATOM 737 N N . GLY A 1 87 ? -5.524 3.682 -3.062 1.00 72.00 87 GLY A N 1
ATOM 738 C CA . GLY A 1 87 ? -5.079 4.748 -2.162 1.00 72.00 87 GLY A CA 1
ATOM 739 C C . GLY A 1 87 ? -4.887 6.107 -2.846 1.00 72.00 87 GLY A C 1
ATOM 740 O O . GLY A 1 87 ? -5.314 6.326 -3.981 1.00 72.00 87 GLY A O 1
ATOM 741 N N . ARG A 1 88 ? -4.201 7.025 -2.147 1.00 66.19 88 ARG A N 1
ATOM 742 C CA . ARG A 1 88 ? -3.733 8.308 -2.703 1.00 66.19 88 ARG A CA 1
ATOM 743 C C . ARG A 1 88 ? -2.379 8.127 -3.383 1.00 66.19 88 ARG A C 1
ATOM 745 O O . ARG A 1 88 ? -1.466 7.579 -2.776 1.00 66.19 88 ARG A O 1
ATOM 752 N N . THR A 1 89 ? -2.263 8.538 -4.640 1.00 75.12 89 THR A N 1
ATOM 753 C CA . THR A 1 89 ? -1.027 8.396 -5.428 1.00 75.12 89 THR A CA 1
ATOM 754 C C . THR A 1 89 ? -0.015 9.479 -5.052 1.00 75.12 89 THR A C 1
ATOM 756 O O . THR A 1 89 ? -0.400 10.528 -4.537 1.00 75.12 89 THR A O 1
ATOM 759 N N . GLU A 1 90 ? 1.275 9.268 -5.331 1.00 75.31 90 GLU A N 1
ATOM 760 C CA . GLU A 1 90 ? 2.334 10.259 -5.058 1.00 75.31 90 GLU A CA 1
ATOM 761 C C . GLU A 1 90 ? 2.027 11.617 -5.689 1.00 75.31 90 GLU A C 1
ATOM 763 O O . GLU A 1 90 ? 2.086 12.631 -5.011 1.00 75.31 90 GLU A O 1
ATOM 768 N N . CYS A 1 91 ? 1.590 11.638 -6.946 1.00 70.19 91 CYS A N 1
ATOM 769 C CA . CYS A 1 91 ? 1.150 12.851 -7.636 1.00 70.19 91 CYS A CA 1
ATOM 770 C C . CYS A 1 91 ? -0.040 13.549 -6.950 1.00 70.19 91 CYS A C 1
ATOM 772 O O . CYS A 1 91 ? -0.094 14.775 -6.936 1.00 70.19 91 CYS A O 1
ATOM 774 N N . GLN A 1 92 ? -0.969 12.803 -6.337 1.00 74.00 92 GLN A N 1
ATOM 775 C CA . GLN A 1 92 ? -2.077 13.383 -5.574 1.00 74.00 92 GLN A CA 1
ATOM 776 C C . GLN A 1 92 ? -1.579 13.978 -4.257 1.00 74.00 92 GLN A C 1
ATOM 778 O O . GLN A 1 92 ? -1.999 15.068 -3.883 1.00 74.00 92 GLN A O 1
ATOM 783 N N . THR A 1 93 ? -0.687 13.280 -3.558 1.00 77.12 93 THR A N 1
ATOM 784 C CA . THR A 1 93 ? -0.072 13.777 -2.323 1.00 77.12 93 THR A CA 1
ATOM 785 C C . THR A 1 93 ? 0.808 14.993 -2.599 1.00 77.12 93 THR A C 1
ATOM 787 O O . THR A 1 93 ? 0.709 15.969 -1.869 1.00 77.12 93 THR A O 1
ATOM 790 N N . ALA A 1 94 ? 1.596 14.978 -3.675 1.00 77.12 94 ALA A N 1
ATOM 791 C CA . ALA A 1 94 ? 2.423 16.096 -4.114 1.00 77.12 94 ALA A CA 1
ATOM 792 C C . ALA A 1 94 ? 1.560 17.307 -4.489 1.00 77.12 94 ALA A C 1
ATOM 794 O O . ALA A 1 94 ? 1.797 18.394 -3.979 1.00 77.12 94 ALA A O 1
ATOM 795 N N . ALA A 1 95 ? 0.493 17.113 -5.275 1.00 76.19 95 ALA A N 1
ATOM 796 C CA . ALA A 1 95 ? -0.447 18.185 -5.602 1.00 76.19 95 ALA A CA 1
ATOM 797 C C . ALA A 1 95 ? -1.138 18.768 -4.355 1.00 76.19 95 ALA A C 1
ATOM 799 O O . ALA A 1 95 ? -1.336 19.976 -4.269 1.00 76.19 95 ALA A O 1
ATOM 800 N N . LEU A 1 96 ? -1.485 17.929 -3.372 1.00 73.31 96 LEU A N 1
ATOM 801 C CA . LEU A 1 96 ? -2.038 18.383 -2.092 1.00 73.31 96 LEU A CA 1
ATOM 802 C C . LEU A 1 96 ? -0.995 19.076 -1.207 1.00 73.31 96 LEU A C 1
ATOM 804 O O . LEU A 1 96 ? -1.356 19.982 -0.468 1.00 73.31 96 LEU A O 1
ATOM 808 N N . ALA A 1 97 ? 0.271 18.665 -1.275 1.00 70.81 97 ALA A N 1
ATOM 809 C CA . ALA A 1 97 ? 1.369 19.284 -0.539 1.00 70.81 97 ALA A CA 1
ATOM 810 C C . ALA A 1 97 ? 1.749 20.659 -1.108 1.00 70.81 97 ALA A C 1
ATOM 812 O O . ALA A 1 97 ? 2.179 21.529 -0.358 1.00 70.81 97 ALA A O 1
ATOM 813 N N . THR A 1 98 ? 1.575 20.872 -2.417 1.00 70.56 98 THR A N 1
ATOM 814 C CA . THR A 1 98 ? 1.770 22.181 -3.060 1.00 70.56 98 THR A CA 1
ATOM 815 C C . THR A 1 98 ? 0.636 23.160 -2.743 1.00 70.56 98 THR A C 1
ATOM 817 O O . THR A 1 98 ? 0.846 24.371 -2.790 1.00 70.56 98 THR A O 1
ATOM 820 N N . LEU A 1 99 ? -0.562 22.674 -2.397 1.00 72.06 99 LEU A N 1
ATOM 821 C CA . LEU A 1 99 ? -1.623 23.550 -1.905 1.00 72.06 99 LEU A CA 1
ATOM 822 C C . LEU A 1 99 ? -1.220 24.097 -0.527 1.00 72.06 99 LEU A C 1
ATOM 824 O O . LEU A 1 99 ? -0.859 23.309 0.349 1.00 72.06 99 LEU A O 1
ATOM 828 N N . PRO A 1 100 ? -1.300 25.422 -0.299 1.00 62.09 100 PRO A N 1
ATOM 829 C CA . PRO A 1 100 ? -1.002 25.998 1.002 1.00 62.09 100 PRO A CA 1
ATOM 830 C C . PRO A 1 100 ? -1.925 25.353 2.034 1.00 62.09 100 PRO A C 1
ATOM 832 O O . PRO A 1 100 ? -3.154 25.443 1.951 1.00 62.09 100 PRO A O 1
ATOM 835 N N . ASN A 1 101 ? -1.309 24.625 2.962 1.00 62.03 101 ASN A N 1
ATOM 836 C CA . ASN A 1 101 ? -2.002 23.867 3.985 1.00 62.03 101 ASN A CA 1
ATOM 837 C C . ASN A 1 101 ? -2.873 24.844 4.781 1.00 62.03 101 ASN A C 1
ATOM 839 O O . ASN A 1 101 ? -2.344 25.748 5.428 1.00 62.03 101 ASN A O 1
ATOM 843 N N . ARG A 1 102 ? -4.204 24.691 4.720 1.00 65.56 102 ARG A N 1
ATOM 844 C CA . ARG A 1 102 ? -5.097 25.368 5.663 1.00 65.56 102 ARG A CA 1
ATOM 845 C C . ARG A 1 102 ? -4.667 24.883 7.036 1.00 65.56 102 ARG A C 1
ATOM 847 O O . ARG A 1 102 ? -4.902 23.734 7.380 1.00 65.56 102 ARG A O 1
ATOM 854 N N . ASN A 1 103 ? -3.989 25.749 7.764 1.00 60.94 103 ASN A N 1
ATOM 855 C CA . ASN A 1 103 ? -3.513 25.617 9.124 1.00 60.94 103 ASN A CA 1
ATOM 856 C C . ASN A 1 103 ? -4.677 25.192 10.030 1.00 60.94 103 ASN A C 1
ATOM 858 O O . ASN A 1 103 ? -5.352 26.006 10.656 1.00 60.94 103 ASN A O 1
ATOM 862 N N . THR A 1 104 ? -4.942 23.885 10.072 1.00 66.44 104 THR A N 1
ATOM 863 C CA . THR A 1 104 ? -5.856 23.282 11.029 1.00 66.44 104 THR A CA 1
ATOM 864 C C . THR A 1 104 ? -5.104 23.235 12.348 1.00 66.44 104 THR A C 1
ATOM 866 O O . THR A 1 104 ? -4.363 22.289 12.617 1.00 66.44 104 THR A O 1
ATOM 869 N N . ASN A 1 105 ? -5.238 24.287 13.152 1.00 71.00 105 ASN A N 1
ATOM 870 C CA . ASN A 1 105 ? -4.768 24.259 14.529 1.00 71.00 105 ASN A CA 1
ATOM 871 C C . ASN A 1 105 ? -5.538 23.148 15.251 1.00 71.00 105 ASN A C 1
ATOM 873 O O . ASN A 1 105 ? -6.719 23.292 15.561 1.00 71.00 105 ASN A O 1
ATOM 877 N N . PHE A 1 106 ? -4.891 21.999 15.431 1.00 72.75 106 PHE A N 1
ATOM 878 C CA . PHE A 1 106 ? -5.459 20.868 16.146 1.00 72.75 106 PHE A CA 1
ATOM 879 C C . PHE A 1 106 ? -4.955 20.903 17.581 1.00 72.75 106 PHE A C 1
ATOM 881 O O . PHE A 1 106 ? -3.851 20.445 17.882 1.00 72.75 106 PHE A O 1
ATOM 888 N N . GLU A 1 107 ? -5.768 21.457 18.473 1.00 78.81 107 GLU A N 1
ATOM 889 C CA . GLU A 1 107 ? -5.489 21.407 19.900 1.00 78.81 107 GLU A CA 1
ATOM 890 C C . GLU A 1 107 ? -5.841 20.014 20.441 1.00 78.81 107 GLU A C 1
ATOM 892 O O . GLU A 1 107 ? -7.001 19.593 20.469 1.00 78.81 107 GLU A O 1
ATOM 897 N N . ARG A 1 108 ? -4.819 19.258 20.852 1.00 82.00 108 ARG A N 1
ATOM 898 C CA . ARG A 1 108 ? -4.990 17.944 21.482 1.00 82.00 108 ARG A CA 1
ATOM 899 C C . ARG A 1 108 ? -5.460 18.133 22.923 1.00 82.00 108 ARG A C 1
ATOM 901 O O . ARG A 1 108 ? -4.657 18.477 23.784 1.00 82.00 108 ARG A O 1
ATOM 908 N N . LYS A 1 109 ? -6.731 17.846 23.216 1.00 83.19 109 LYS A N 1
ATOM 909 C CA . LYS A 1 109 ? -7.210 17.760 24.606 1.00 83.19 109 LYS A CA 1
ATOM 910 C C . LYS A 1 109 ? -6.738 16.452 25.245 1.00 83.19 109 LYS A C 1
ATOM 912 O O . LYS A 1 109 ? -6.848 15.387 24.638 1.00 83.19 109 LYS A O 1
ATOM 917 N N . ALA A 1 110 ? -6.209 16.530 26.466 1.00 84.31 110 ALA A N 1
ATOM 918 C CA . ALA A 1 110 ? -5.829 15.349 27.236 1.00 84.31 110 ALA A CA 1
ATOM 919 C C . ALA A 1 110 ? -7.047 14.435 27.474 1.00 84.31 110 ALA A C 1
ATOM 921 O O . ALA A 1 110 ? -8.171 14.905 27.648 1.00 84.31 110 ALA A O 1
ATOM 922 N N . SER A 1 111 ? -6.827 13.119 27.485 1.00 84.00 111 SER A N 1
ATOM 923 C CA . SER A 1 111 ? -7.885 12.129 27.712 1.00 84.00 111 SER A CA 1
ATOM 924 C C . SER A 1 111 ? -8.522 12.295 29.096 1.00 84.00 111 SER A C 1
ATOM 926 O O . SER A 1 111 ? -7.801 12.389 30.094 1.00 84.00 111 SER A O 1
ATOM 928 N N . HIS A 1 112 ? -9.852 12.241 29.176 1.00 81.31 112 HIS A N 1
ATOM 929 C CA . HIS A 1 112 ? -10.579 12.267 30.444 1.00 81.31 112 HIS A CA 1
ATOM 930 C C . HIS A 1 112 ? -10.246 11.013 31.270 1.00 81.31 112 HIS A C 1
ATOM 932 O O . HIS A 1 112 ? -10.478 9.888 30.828 1.00 81.31 112 HIS A O 1
ATOM 938 N N . ARG A 1 113 ? -9.685 11.190 32.471 1.00 80.94 113 ARG A N 1
ATOM 939 C CA . ARG A 1 113 ? -9.372 10.083 33.388 1.00 80.94 113 ARG A CA 1
ATOM 940 C C . ARG A 1 113 ? -10.541 9.895 34.353 1.00 80.94 113 ARG A C 1
ATOM 942 O O . ARG A 1 113 ? -10.850 10.804 35.116 1.00 80.94 113 ARG A O 1
ATOM 949 N N . PHE A 1 114 ? -11.207 8.745 34.309 1.00 79.88 114 PHE A N 1
ATOM 950 C CA . PHE A 1 114 ? -12.218 8.381 35.308 1.00 79.88 114 PHE A CA 1
ATOM 951 C C . PHE A 1 114 ? -11.527 7.955 36.611 1.00 79.88 114 PHE A C 1
ATOM 953 O O . PHE A 1 114 ? -10.476 7.310 36.571 1.00 79.88 114 PHE A O 1
ATOM 960 N N . SER A 1 115 ? -12.084 8.326 37.770 1.00 78.81 115 SER A N 1
ATOM 961 C CA . SER A 1 115 ? -11.519 7.896 39.054 1.00 78.81 115 SER A CA 1
ATOM 962 C C . SER A 1 115 ? -11.689 6.382 39.229 1.00 78.81 115 SER A C 1
ATOM 964 O O . SER A 1 115 ? -12.636 5.772 38.725 1.00 78.81 115 SER A O 1
ATOM 966 N N . ARG A 1 116 ? -10.743 5.747 39.930 1.00 74.00 116 ARG A N 1
ATOM 967 C CA . ARG A 1 116 ? -10.849 4.322 40.256 1.00 74.00 116 ARG A CA 1
ATOM 968 C C . ARG A 1 116 ? -12.007 4.134 41.235 1.00 74.00 116 ARG A C 1
ATOM 970 O O . ARG A 1 116 ? -12.006 4.731 42.308 1.00 74.00 116 ARG A O 1
ATOM 977 N N . ARG A 1 117 ? -12.977 3.290 40.870 1.00 75.81 117 ARG A N 1
ATOM 978 C CA . ARG A 1 117 ? -14.062 2.850 41.760 1.00 75.81 117 ARG A CA 1
ATOM 979 C C . ARG A 1 117 ? -13.453 2.330 43.070 1.00 75.81 117 ARG A C 1
ATOM 981 O O . ARG A 1 117 ? -12.504 1.548 43.027 1.00 75.81 117 ARG A O 1
ATOM 988 N N . ALA A 1 118 ? -13.980 2.777 44.213 1.00 76.94 118 ALA A N 1
ATOM 989 C CA . ALA A 1 118 ? -13.512 2.334 45.524 1.00 76.94 118 ALA A CA 1
ATOM 990 C C . ALA A 1 118 ? -13.556 0.801 45.605 1.00 76.94 118 ALA A C 1
ATOM 992 O O . ALA A 1 118 ? -14.551 0.180 45.220 1.00 76.94 118 ALA A O 1
ATOM 993 N N . SER A 1 119 ? -12.460 0.195 46.064 1.00 80.56 119 SER A N 1
ATOM 994 C CA . SER A 1 119 ? -12.373 -1.255 46.202 1.00 80.56 119 SER A CA 1
ATOM 995 C C . SER A 1 119 ? -13.403 -1.756 47.216 1.00 80.56 119 SER A C 1
ATOM 997 O O . SER A 1 119 ? -13.807 -1.034 48.132 1.00 80.56 119 SER A O 1
ATOM 999 N N . TYR A 1 120 ? -13.811 -3.017 47.071 1.00 78.62 120 TYR A N 1
ATOM 1000 C CA . TYR A 1 120 ? -14.747 -3.672 47.988 1.00 78.62 120 TYR A CA 1
ATOM 1001 C C . TYR A 1 120 ? -14.317 -3.531 49.460 1.00 78.62 120 TYR A C 1
ATOM 1003 O O . TYR A 1 120 ? -15.149 -3.276 50.326 1.00 78.62 120 TYR A O 1
ATOM 1011 N N . ALA A 1 121 ? -13.007 -3.578 49.726 1.00 78.75 121 ALA A N 1
ATOM 1012 C CA . ALA A 1 121 ? -12.438 -3.391 51.057 1.00 78.75 121 ALA A CA 1
ATOM 1013 C C . ALA A 1 121 ? -12.716 -1.999 51.658 1.00 78.75 121 ALA A C 1
ATOM 1015 O O . ALA A 1 121 ? -12.975 -1.896 52.853 1.00 78.75 121 ALA A O 1
ATOM 1016 N N . ILE A 1 122 ? -12.687 -0.933 50.848 1.00 83.56 122 ILE A N 1
ATOM 1017 C CA . ILE A 1 122 ? -12.979 0.431 51.319 1.00 83.56 122 ILE A CA 1
ATOM 1018 C C . ILE A 1 122 ? -14.475 0.584 51.592 1.00 83.56 122 ILE A C 1
ATOM 1020 O O . ILE A 1 122 ? -14.853 1.114 52.632 1.00 83.56 122 ILE A O 1
ATOM 1024 N N . ARG A 1 123 ? -15.329 0.073 50.694 1.00 82.31 123 ARG A N 1
ATOM 1025 C CA . ARG A 1 123 ? -16.786 0.106 50.890 1.00 82.31 123 ARG A CA 1
ATOM 1026 C C . ARG A 1 123 ? -17.196 -0.643 52.161 1.00 82.31 123 ARG A C 1
ATOM 1028 O O . ARG A 1 123 ? -18.000 -0.120 52.919 1.00 82.31 123 ARG A O 1
ATOM 1035 N N . LYS A 1 124 ? -16.612 -1.820 52.409 1.00 84.12 124 LYS A N 1
ATOM 1036 C CA . LYS A 1 124 ? -16.892 -2.613 53.611 1.00 84.12 124 LYS A CA 1
ATOM 1037 C C . LYS A 1 124 ? -16.492 -1.870 54.890 1.00 84.12 124 LYS A C 1
ATOM 1039 O O . LYS A 1 124 ? -17.309 -1.746 55.786 1.00 84.12 124 LYS A O 1
ATOM 1044 N N . LYS A 1 125 ? -15.295 -1.268 54.924 1.00 87.12 125 LYS A N 1
ATOM 1045 C CA . LYS A 1 125 ? -14.839 -0.465 56.075 1.00 87.12 125 LYS A CA 1
ATOM 1046 C C . LYS A 1 125 ? -15.746 0.726 56.393 1.00 87.12 125 LYS A C 1
ATOM 1048 O O . LYS A 1 125 ? -15.924 1.042 57.562 1.00 87.12 125 LYS A O 1
ATOM 1053 N N . LEU A 1 126 ? -16.279 1.401 55.373 1.00 87.31 126 LEU A N 1
ATOM 1054 C CA . LEU A 1 126 ? -17.205 2.519 55.579 1.00 87.31 126 LEU A CA 1
ATOM 1055 C C . LEU A 1 126 ? -18.535 2.041 56.167 1.00 87.31 126 LEU A C 1
ATOM 1057 O O . LEU A 1 126 ? -19.030 2.651 57.105 1.00 87.31 126 LEU A O 1
ATOM 1061 N N . GLN A 1 127 ? -19.055 0.919 55.670 1.00 86.31 127 GLN A N 1
ATOM 1062 C CA . GLN A 1 127 ? -20.299 0.335 56.160 1.00 86.31 127 GLN A CA 1
ATOM 1063 C C . GLN A 1 127 ? -20.155 -0.169 57.605 1.00 86.31 127 GLN A C 1
ATOM 1065 O O . GLN A 1 127 ? -20.999 0.120 58.447 1.00 86.31 127 GLN A O 1
ATOM 1070 N N . ASP A 1 128 ? -19.038 -0.830 57.921 1.00 88.12 128 ASP A N 1
ATOM 1071 C CA . ASP A 1 128 ? -18.720 -1.250 59.289 1.00 88.12 128 ASP A CA 1
ATOM 1072 C C . ASP A 1 128 ? -18.619 -0.022 60.223 1.00 88.12 128 ASP A C 1
ATOM 1074 O O . ASP A 1 128 ? -19.151 -0.032 61.331 1.00 88.12 128 ASP A O 1
ATOM 1078 N N . GLN A 1 129 ? -18.009 1.080 59.766 1.00 89.00 129 GLN A N 1
ATOM 1079 C CA . GLN A 1 129 ? -17.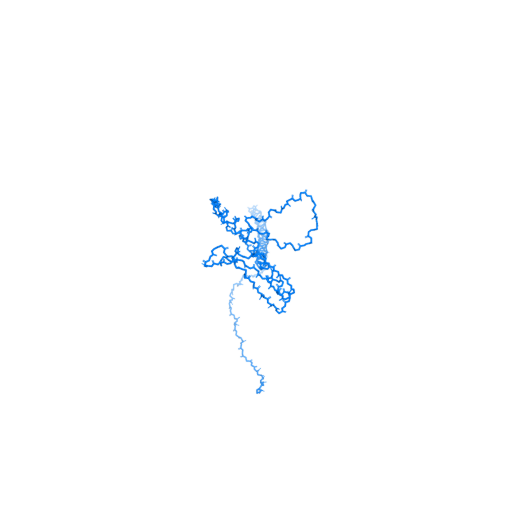916 2.321 60.542 1.00 89.00 129 GLN A CA 1
ATOM 1080 C C . GLN A 1 129 ? -19.281 2.992 60.771 1.00 89.00 129 GLN A C 1
ATOM 1082 O O . GLN A 1 129 ? -19.509 3.525 61.855 1.00 89.00 129 GLN A O 1
ATOM 1087 N N . GLU A 1 130 ? -20.181 2.976 59.787 1.00 89.62 130 GLU A N 1
ATOM 1088 C CA . GLU A 1 130 ? -21.547 3.492 59.943 1.00 89.62 130 GLU A CA 1
ATOM 1089 C C . GLU A 1 130 ? -22.338 2.666 60.962 1.00 89.62 130 GLU A C 1
ATOM 1091 O O . GLU A 1 130 ? -22.903 3.237 61.891 1.00 89.62 130 GLU A O 1
ATOM 1096 N N . THR A 1 131 ? -22.275 1.332 60.884 1.00 89.81 131 THR A N 1
ATOM 1097 C CA . THR A 1 131 ? -22.978 0.463 61.846 1.00 89.81 131 THR A CA 1
ATOM 1098 C C . THR A 1 131 ? -22.490 0.641 63.285 1.00 89.81 131 THR A C 1
ATOM 1100 O O . THR A 1 131 ? -23.291 0.601 64.216 1.00 89.81 131 THR A O 1
ATOM 1103 N N . LEU A 1 132 ? -21.190 0.887 63.490 1.00 92.38 132 LEU A N 1
ATOM 1104 C CA . LEU A 1 132 ? -20.642 1.171 64.819 1.00 92.38 132 LEU A CA 1
ATOM 1105 C C . LEU A 1 132 ? -21.174 2.494 65.384 1.00 92.38 132 LEU A C 1
ATOM 1107 O O . LEU A 1 132 ? -21.530 2.551 66.558 1.00 92.38 132 LEU A O 1
ATOM 1111 N N . ARG A 1 133 ? -21.284 3.535 64.550 1.00 90.00 133 ARG A N 1
ATOM 1112 C CA . ARG A 1 133 ? -21.845 4.833 64.964 1.00 90.00 133 ARG A CA 1
ATOM 1113 C C . ARG A 1 133 ? -23.323 4.724 65.322 1.00 90.00 133 ARG A C 1
ATOM 1115 O O . ARG A 1 133 ? -23.744 5.263 66.338 1.00 90.00 133 ARG A O 1
ATOM 1122 N N . GLU A 1 134 ? -24.094 3.979 64.535 1.00 90.19 134 GLU A N 1
ATOM 1123 C CA . GLU A 1 134 ? -25.513 3.735 64.819 1.00 90.19 134 GLU A CA 1
ATOM 1124 C C . GLU A 1 134 ? -25.706 2.997 66.153 1.00 90.19 134 GLU A C 1
ATOM 1126 O O . GLU A 1 134 ? -26.561 3.373 66.955 1.00 90.19 134 GLU A O 1
ATOM 1131 N N . GLN A 1 135 ? -24.866 1.997 66.440 1.00 91.19 135 GLN A N 1
ATOM 1132 C CA . GLN A 1 135 ? -24.889 1.284 67.721 1.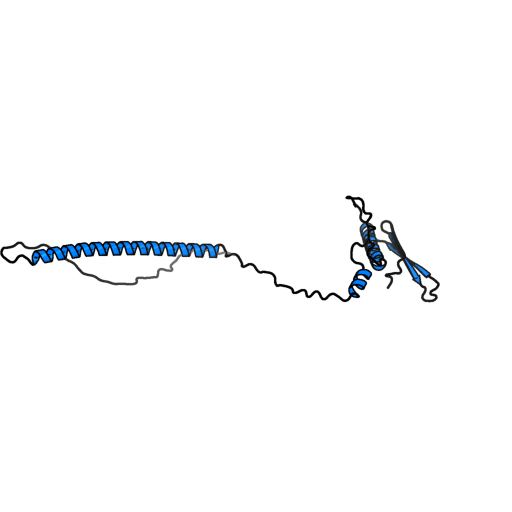00 91.19 135 GLN A CA 1
ATOM 1133 C C . GLN A 1 135 ? -24.525 2.187 68.907 1.00 91.19 135 GLN A C 1
ATOM 1135 O O . GLN A 1 135 ? -25.134 2.082 69.977 1.00 91.19 135 GLN A O 1
ATOM 1140 N N . GLU A 1 136 ? -23.545 3.077 68.740 1.00 93.00 136 GLU A N 1
ATOM 1141 C CA . GLU A 1 136 ? -23.178 4.062 69.759 1.00 93.00 136 GLU A CA 1
ATOM 1142 C C . GLU A 1 136 ? -24.322 5.047 70.031 1.00 93.00 136 GLU A C 1
ATOM 1144 O O . GLU A 1 136 ? -24.654 5.284 71.195 1.00 93.00 136 GLU A O 1
ATOM 1149 N N . ASP A 1 137 ? -24.989 5.542 68.987 1.00 90.88 137 ASP A N 1
ATOM 1150 C CA . ASP A 1 137 ? -26.131 6.452 69.104 1.00 90.88 137 ASP A CA 1
ATOM 1151 C C . ASP A 1 137 ? -27.340 5.790 69.779 1.00 90.88 137 ASP A C 1
ATOM 1153 O O . ASP A 1 137 ? -27.994 6.397 70.634 1.00 90.88 137 ASP A O 1
ATOM 1157 N N . GLU A 1 138 ? -27.639 4.531 69.450 1.00 91.81 138 GLU A N 1
ATOM 1158 C CA . GLU A 1 138 ? -28.684 3.763 70.135 1.00 91.81 138 GLU A CA 1
ATOM 1159 C C . GLU A 1 138 ? -28.364 3.555 71.615 1.00 91.81 138 GLU A C 1
ATOM 1161 O O . GLU A 1 138 ? -29.242 3.683 72.477 1.00 91.81 138 GLU A O 1
ATOM 1166 N N . ARG A 1 139 ? -27.101 3.263 71.932 1.00 92.56 139 ARG A N 1
ATOM 1167 C CA . ARG A 1 139 ? -26.650 3.109 73.315 1.00 92.56 139 ARG A CA 1
ATOM 1168 C C . ARG A 1 139 ? -26.763 4.427 74.078 1.00 92.56 139 ARG A C 1
ATOM 1170 O O . ARG A 1 139 ? -27.228 4.428 75.217 1.00 92.56 139 ARG A O 1
ATOM 1177 N N . LEU A 1 140 ? -26.410 5.545 73.445 1.00 91.19 140 LEU A N 1
ATOM 1178 C CA . LEU A 1 140 ? -26.526 6.875 74.036 1.00 91.19 140 LEU A CA 1
ATOM 1179 C C . LEU A 1 140 ? -27.990 7.267 74.277 1.00 91.19 140 LEU A C 1
ATOM 1181 O O . LEU A 1 140 ? -28.309 7.828 75.325 1.00 91.19 140 LEU A O 1
ATOM 1185 N N . LYS A 1 141 ? -28.897 6.929 73.350 1.00 92.50 141 LYS A N 1
ATOM 1186 C CA . LYS A 1 141 ? -30.346 7.125 73.524 1.00 92.50 141 LYS A CA 1
ATOM 1187 C C . LYS A 1 141 ? -30.885 6.329 74.710 1.00 92.50 141 LYS A C 1
ATOM 1189 O O . LYS A 1 141 ? -31.591 6.896 75.537 1.00 92.50 141 LYS A O 1
ATOM 1194 N N . LYS A 1 142 ? -30.507 5.052 74.839 1.00 92.38 142 LYS A N 1
ATOM 1195 C CA . LYS A 1 142 ? -30.911 4.211 75.981 1.00 92.38 142 LYS A CA 1
ATOM 1196 C C . LYS A 1 142 ? -30.440 4.796 77.311 1.00 92.38 142 LYS A C 1
ATOM 1198 O O . LYS A 1 142 ? -31.236 4.903 78.238 1.00 92.38 142 LYS A O 1
ATOM 1203 N N . LEU A 1 143 ? -29.182 5.235 77.380 1.00 92.19 143 LEU A N 1
ATOM 1204 C CA . LEU A 1 143 ? -28.629 5.870 78.579 1.00 92.19 143 LEU A CA 1
ATOM 1205 C C . LEU A 1 143 ? -29.355 7.172 78.937 1.00 92.19 143 LEU A C 1
ATOM 1207 O O . LEU A 1 143 ? -29.603 7.421 80.114 1.00 92.19 143 LEU A O 1
ATOM 1211 N N . LYS A 1 144 ? -29.728 7.989 77.944 1.00 92.00 144 LYS A N 1
ATOM 1212 C CA . LYS A 1 144 ? -30.508 9.215 78.177 1.00 92.00 144 LYS A CA 1
ATOM 1213 C C . LYS A 1 144 ? -31.900 8.915 78.725 1.00 92.00 144 LYS A C 1
ATOM 1215 O O . LYS A 1 144 ? -32.260 9.483 79.750 1.00 92.00 144 LYS A O 1
ATOM 1220 N N . CYS A 1 145 ? -32.636 7.981 78.118 1.00 88.06 145 CYS A N 1
ATOM 1221 C CA . CYS A 1 145 ? -33.953 7.581 78.622 1.00 88.06 145 CYS A CA 1
ATOM 1222 C C . CYS A 1 145 ? -33.875 7.025 80.053 1.00 88.06 145 CYS A C 1
ATOM 1224 O O . CYS A 1 145 ? -34.748 7.297 80.873 1.00 88.06 145 CYS A O 1
ATOM 1226 N N . GLU A 1 146 ? -32.815 6.278 80.378 1.00 90.50 146 GLU A N 1
ATOM 1227 C CA . GLU A 1 146 ? -32.598 5.761 81.731 1.00 90.50 146 GLU A CA 1
ATOM 1228 C C . GLU A 1 146 ? -32.314 6.883 82.748 1.00 90.50 146 GLU A C 1
ATOM 1230 O O . GLU A 1 146 ? -32.821 6.851 83.870 1.00 90.50 146 GLU A O 1
ATOM 1235 N N . GLN A 1 147 ? -31.529 7.897 82.369 1.00 86.19 147 GLN A N 1
ATOM 1236 C CA . GLN A 1 147 ? -31.262 9.060 83.221 1.00 86.19 147 GLN A CA 1
ATOM 1237 C C . GLN A 1 147 ? -32.506 9.933 83.426 1.00 86.19 147 GLN A C 1
ATOM 1239 O O . GLN A 1 147 ? -32.749 10.387 84.543 1.00 86.19 147 GLN A O 1
ATOM 1244 N N . GLU A 1 148 ? -33.308 10.140 82.382 1.00 85.81 148 GLU A N 1
ATOM 1245 C CA . GLU A 1 148 ? -34.566 10.893 82.454 1.00 85.81 148 GLU A CA 1
ATOM 1246 C C . GLU A 1 148 ? -35.590 10.189 83.356 1.00 85.81 148 GLU A C 1
ATOM 1248 O O . GLU A 1 148 ? -36.173 10.826 84.233 1.00 85.81 148 GLU A O 1
ATOM 1253 N N . ALA A 1 149 ? -35.723 8.861 83.246 1.00 85.25 149 ALA A N 1
ATOM 1254 C CA . ALA A 1 149 ? -36.580 8.076 84.135 1.00 85.25 149 ALA A CA 1
ATOM 1255 C C . ALA A 1 149 ? -36.149 8.187 85.610 1.00 85.25 149 ALA A C 1
ATOM 1257 O O . ALA A 1 149 ? -36.987 8.380 86.493 1.00 85.25 149 ALA A O 1
ATOM 1258 N N . LYS A 1 150 ? -34.835 8.141 85.878 1.00 84.50 150 LYS A N 1
ATOM 1259 C CA . LYS A 1 150 ? -34.268 8.343 87.224 1.00 84.50 150 LYS A CA 1
ATOM 1260 C C . LYS A 1 150 ? -34.491 9.764 87.745 1.00 84.50 150 LYS A C 1
ATOM 1262 O O . LYS A 1 150 ? -34.663 9.956 88.948 1.00 84.50 150 LYS A O 1
ATOM 1267 N N . LEU A 1 151 ? -34.482 10.775 86.876 1.00 81.25 151 LEU A N 1
ATOM 1268 C CA . LEU A 1 151 ? -34.763 12.158 87.262 1.00 81.25 151 LEU A CA 1
ATOM 1269 C C . LEU A 1 151 ? -36.231 12.328 87.671 1.00 81.25 151 LEU A C 1
ATOM 1271 O O . LEU A 1 151 ? -36.508 12.969 88.682 1.00 81.25 151 LEU A O 1
ATOM 1275 N N . ASP A 1 152 ? -37.160 11.732 86.929 1.00 80.62 152 ASP A N 1
ATOM 1276 C CA . ASP A 1 152 ? -38.589 11.810 87.235 1.00 80.62 152 ASP A CA 1
ATOM 1277 C C . ASP A 1 152 ? -38.969 11.001 88.480 1.00 80.62 152 ASP A C 1
ATOM 1279 O O . ASP A 1 152 ? -39.812 11.437 89.265 1.00 80.62 152 ASP A O 1
ATOM 1283 N N . GLU A 1 153 ? -38.301 9.874 88.731 1.00 82.31 153 GLU A N 1
ATOM 1284 C CA . GLU A 1 153 ? -38.414 9.150 90.000 1.00 82.31 153 GLU A CA 1
ATOM 1285 C C . GLU A 1 153 ? -37.924 10.008 91.178 1.00 82.31 153 GLU A C 1
ATOM 1287 O O . GLU A 1 153 ? -38.627 10.162 92.177 1.00 82.31 153 GLU A O 1
ATOM 1292 N N . ASN A 1 154 ? -36.769 10.666 91.037 1.00 76.94 154 ASN A N 1
ATOM 1293 C CA . ASN A 1 154 ? -36.250 11.570 92.064 1.00 76.94 154 ASN A CA 1
ATOM 1294 C C . ASN A 1 154 ? -37.140 12.803 92.285 1.00 76.94 154 ASN A C 1
ATOM 1296 O O . ASN A 1 154 ? -37.292 13.235 93.428 1.00 76.94 154 ASN A O 1
ATOM 1300 N N . LYS A 1 155 ? -37.768 13.351 91.234 1.00 80.00 155 LYS A N 1
ATOM 1301 C CA . LYS A 1 155 ? -38.757 14.436 91.360 1.00 80.00 155 LYS A CA 1
ATOM 1302 C C . LYS A 1 155 ? -39.990 13.983 92.135 1.00 80.00 155 LYS A C 1
ATOM 1304 O O . LYS A 1 155 ? -40.388 14.685 93.056 1.00 80.00 155 LYS A O 1
ATOM 1309 N N . LYS A 1 156 ? -40.537 12.797 91.838 1.00 79.94 156 LYS A N 1
ATOM 1310 C CA . LYS A 1 156 ? -41.6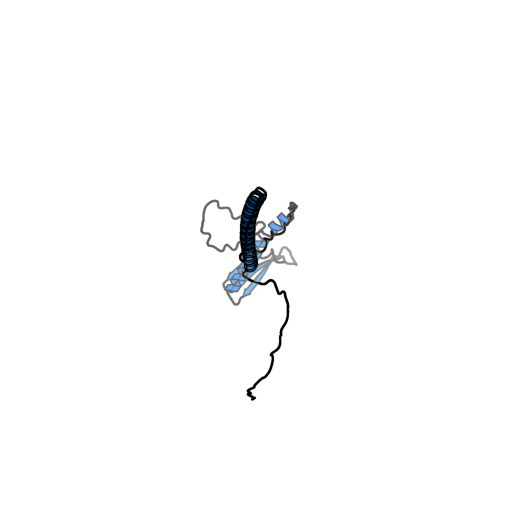62 12.216 92.599 1.00 79.94 156 LYS A CA 1
ATOM 1311 C C . LYS A 1 156 ? -41.303 12.028 94.072 1.00 79.94 156 LYS A C 1
ATOM 1313 O O . LYS A 1 156 ? -42.097 12.351 94.951 1.00 79.94 156 LYS A O 1
ATOM 1318 N N . ILE A 1 157 ? -40.087 11.554 94.352 1.00 76.31 157 ILE A N 1
ATOM 1319 C CA . ILE A 1 157 ? -39.578 11.405 95.722 1.00 76.31 157 ILE A CA 1
ATOM 1320 C C . ILE A 1 157 ? -39.430 12.773 96.410 1.00 76.31 157 ILE A C 1
ATOM 1322 O O . ILE A 1 157 ? -39.763 12.902 97.586 1.00 76.31 157 ILE A O 1
ATOM 1326 N N . ALA A 1 158 ? -38.933 13.796 95.711 1.00 76.06 158 ALA A N 1
ATOM 1327 C CA . ALA A 1 158 ? -38.779 15.148 96.250 1.00 76.06 158 ALA A CA 1
ATOM 1328 C C . ALA A 1 158 ? -40.130 15.834 96.513 1.00 76.06 158 ALA A C 1
ATOM 1330 O O . ALA A 1 158 ? -40.303 16.464 97.555 1.00 76.06 158 ALA A O 1
ATOM 1331 N N . GLU A 1 159 ? -41.098 15.663 95.613 1.00 77.38 159 GLU A N 1
ATOM 1332 C CA . GLU A 1 159 ? -42.463 16.169 95.751 1.00 77.38 159 GLU A CA 1
ATOM 1333 C C . GLU A 1 159 ? -43.159 15.510 96.946 1.00 77.38 159 GLU A C 1
ATOM 1335 O O . GLU A 1 159 ? -43.627 16.212 97.841 1.00 77.38 159 GLU A O 1
ATOM 1340 N N . PHE A 1 160 ? -43.090 14.179 97.060 1.00 73.00 160 PHE A N 1
ATOM 1341 C CA . PHE A 1 160 ? -43.607 13.451 98.220 1.00 73.00 160 PHE A CA 1
ATOM 1342 C C . PHE A 1 160 ? -42.972 13.933 99.535 1.00 73.00 160 PHE A C 1
ATOM 1344 O O . PHE A 1 160 ? -43.685 14.221 100.494 1.00 73.00 160 PHE A O 1
ATOM 1351 N N . LYS A 1 161 ? -41.643 14.118 99.563 1.00 74.06 161 LYS A N 1
ATOM 1352 C CA . LYS A 1 161 ? -40.921 14.664 100.727 1.00 74.06 161 LYS A CA 1
ATOM 1353 C C . LYS A 1 161 ? -41.326 16.105 101.067 1.00 74.06 161 LYS A C 1
ATOM 1355 O O . LYS A 1 161 ? -41.380 16.456 102.244 1.00 74.06 161 LYS A O 1
ATOM 1360 N N . SER A 1 162 ? -41.615 16.947 100.074 1.00 68.75 162 SER A N 1
ATOM 1361 C CA . SER A 1 162 ? -42.079 18.325 100.300 1.00 68.75 162 SER A CA 1
ATOM 1362 C C . SER A 1 162 ? -43.499 18.381 100.871 1.00 68.75 162 SER A C 1
ATOM 1364 O O . SER A 1 162 ? -43.743 19.133 101.815 1.00 68.75 162 SER A O 1
ATOM 1366 N N . VAL A 1 163 ? -44.401 17.522 100.386 1.00 71.44 163 VAL A N 1
ATOM 1367 C CA . VAL A 1 163 ? -45.773 17.404 100.893 1.00 71.44 163 VAL A CA 1
ATOM 1368 C C . VAL A 1 163 ? -45.751 16.928 102.344 1.00 71.44 163 VAL A C 1
ATOM 1370 O O . VAL A 1 163 ? -46.374 17.554 103.198 1.00 71.44 163 VAL A O 1
ATOM 1373 N N . THR A 1 164 ? -44.948 15.912 102.673 1.00 60.47 164 THR A N 1
ATOM 1374 C CA . THR A 1 164 ? -44.803 15.447 104.062 1.00 60.47 164 THR A CA 1
ATOM 1375 C C . THR A 1 164 ? -4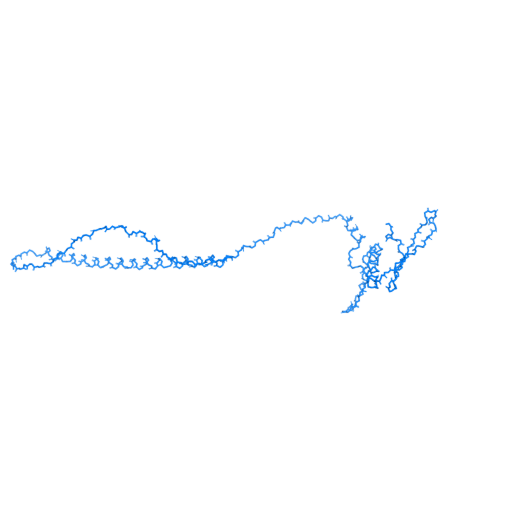4.153 16.488 104.973 1.00 60.47 164 THR A C 1
ATOM 1377 O O . THR A 1 164 ? -44.573 16.628 106.116 1.00 60.47 164 THR A O 1
ATOM 1380 N N . ASN A 1 165 ? -43.180 17.265 104.481 1.00 59.09 165 ASN A N 1
ATOM 1381 C CA . ASN A 1 165 ? -42.564 18.343 105.264 1.00 59.09 165 ASN A CA 1
ATOM 1382 C C . ASN A 1 165 ? -43.544 19.495 105.541 1.00 59.09 165 ASN A C 1
ATOM 1384 O O . ASN A 1 165 ? -43.531 20.042 106.638 1.00 59.09 165 ASN A O 1
ATOM 1388 N N . SER A 1 166 ? -44.433 19.820 104.595 1.00 58.69 166 SER A N 1
ATOM 1389 C CA . SER A 1 166 ? -45.517 20.792 104.814 1.00 58.69 166 SER A CA 1
ATOM 1390 C C . SER A 1 166 ? -46.626 20.273 105.741 1.00 58.69 166 SER A C 1
ATOM 1392 O O . SER A 1 166 ? -47.292 21.051 106.422 1.00 58.69 166 SER A O 1
ATOM 1394 N N . PHE A 1 167 ? -46.805 18.950 105.803 1.00 55.22 167 PHE A N 1
ATOM 1395 C CA . PHE A 1 167 ? -47.749 18.301 106.712 1.00 55.22 167 PHE A CA 1
ATOM 1396 C C . PHE A 1 167 ? -47.201 18.243 108.149 1.00 55.22 167 PHE A C 1
ATOM 1398 O O . PHE A 1 167 ? -47.943 18.438 109.106 1.00 55.22 167 PHE A O 1
ATOM 1405 N N . LEU A 1 168 ? -45.886 18.047 108.304 1.00 54.94 168 LEU A N 1
ATOM 1406 C CA . LEU A 1 168 ? -45.196 18.010 109.598 1.00 54.94 168 LEU A CA 1
ATOM 1407 C C . LEU A 1 168 ? -44.920 19.400 110.198 1.00 54.94 168 LEU A C 1
ATOM 1409 O O . LEU A 1 168 ? -44.674 19.491 111.396 1.00 54.94 168 LEU A O 1
ATOM 1413 N N . SER A 1 169 ? -44.985 20.486 109.416 1.00 52.06 169 SER A N 1
ATOM 1414 C CA . SER A 1 169 ? -44.824 21.856 109.933 1.00 52.06 169 SER A CA 1
ATOM 1415 C C . SER A 1 169 ? -46.113 22.474 110.491 1.00 52.06 169 SER A C 1
ATOM 1417 O O . SER A 1 169 ? -46.066 23.591 110.993 1.00 52.06 169 SER A O 1
ATOM 1419 N N . ASN A 1 170 ? -47.254 21.780 110.391 1.00 52.03 170 ASN A N 1
ATOM 1420 C CA . ASN A 1 170 ? -48.575 22.298 110.772 1.00 52.03 170 ASN A CA 1
ATOM 1421 C C . ASN A 1 170 ? -49.252 21.521 111.909 1.00 52.03 170 ASN A C 1
ATOM 1423 O O . ASN A 1 170 ? -50.464 21.616 112.080 1.00 52.03 170 ASN A O 1
ATOM 1427 N N . HIS A 1 171 ? -48.489 20.791 112.719 1.00 49.06 171 HIS A N 1
ATOM 1428 C CA . HIS A 1 171 ? -48.985 20.310 114.002 1.00 49.06 171 HIS A CA 1
ATOM 1429 C C . HIS A 1 171 ? -47.930 20.502 115.080 1.00 49.06 171 HIS A C 1
ATOM 1431 O O . HIS A 1 171 ? -46.999 19.714 115.234 1.00 49.06 171 HIS A O 1
ATOM 1437 N N . ASP A 1 172 ? -48.121 21.578 115.835 1.00 45.22 172 ASP A N 1
ATOM 1438 C CA . ASP A 1 172 ? -47.697 21.613 117.219 1.00 45.22 172 ASP A CA 1
ATOM 1439 C C . ASP A 1 172 ? -48.631 20.711 118.051 1.00 45.22 172 ASP A C 1
ATOM 1441 O O . ASP A 1 172 ? -49.801 20.510 117.705 1.00 45.22 172 ASP A O 1
ATOM 1445 N N . LEU A 1 173 ? -48.091 20.245 119.177 1.00 42.78 173 LEU A N 1
ATOM 1446 C CA . LEU A 1 173 ? -48.719 19.532 120.297 1.00 42.78 173 LEU A CA 1
ATOM 1447 C C . LEU A 1 173 ? -48.683 17.983 120.339 1.00 42.78 173 LEU A C 1
ATOM 1449 O O . LEU A 1 173 ? -49.535 17.256 119.840 1.00 42.78 173 LEU A O 1
ATOM 1453 N N . THR A 1 174 ? -47.762 17.547 121.208 1.00 39.34 174 THR A N 1
ATOM 1454 C CA . THR A 1 174 ? -47.981 16.669 122.379 1.00 39.34 174 THR A CA 1
ATOM 1455 C C . THR A 1 174 ? -48.044 15.139 122.223 1.00 39.34 174 THR A C 1
ATOM 1457 O O . THR A 1 174 ? -49.039 14.564 121.810 1.00 39.34 174 THR A O 1
ATOM 1460 N N . LEU A 1 175 ? -47.011 14.516 122.821 1.00 36.62 175 LEU A N 1
ATOM 1461 C CA . LEU A 1 175 ? -47.070 13.373 123.754 1.00 36.62 175 LEU A CA 1
ATOM 1462 C C . LEU A 1 175 ? -47.424 11.968 123.205 1.00 36.62 175 LEU A C 1
ATOM 1464 O O . LEU A 1 175 ? -48.579 11.581 123.122 1.00 36.62 175 LEU A O 1
ATOM 1468 N N . THR A 1 176 ? -46.416 11.097 123.043 1.00 39.09 176 THR A N 1
ATOM 1469 C CA . THR A 1 176 ? -46.028 10.049 124.028 1.00 39.09 176 THR A CA 1
ATOM 1470 C C . THR A 1 176 ? -45.277 8.853 123.397 1.00 39.09 176 THR A C 1
ATOM 1472 O O . THR A 1 176 ? -45.712 8.231 122.443 1.00 39.09 176 THR A O 1
ATOM 1475 N N . SER A 1 177 ? -44.137 8.524 124.015 1.00 33.03 177 SER A N 1
ATOM 1476 C CA . SER A 1 177 ? -43.646 7.181 124.379 1.00 33.03 177 SER A CA 1
ATOM 1477 C C . SER A 1 177 ? -43.510 6.025 123.353 1.00 33.03 177 SER A C 1
ATOM 1479 O O . SER A 1 177 ? -44.437 5.262 123.125 1.00 33.03 177 SER A O 1
ATOM 1481 N N . LYS A 1 178 ? -42.233 5.766 123.008 1.00 38.06 178 LYS A N 1
ATOM 1482 C CA . LYS A 1 178 ? -41.484 4.477 123.055 1.00 38.06 178 LYS A CA 1
ATOM 1483 C C . LYS A 1 178 ? -41.920 3.281 122.181 1.00 38.06 178 LYS A C 1
ATOM 1485 O O . LYS A 1 178 ? -42.870 2.589 122.507 1.00 38.06 178 LYS A O 1
ATOM 1490 N N . HIS A 1 179 ? -41.049 2.924 121.228 1.00 34.56 179 HIS A N 1
ATOM 1491 C CA . HIS A 1 179 ? -40.292 1.649 121.131 1.00 34.56 179 HIS A CA 1
ATOM 1492 C C . HIS A 1 179 ? -39.393 1.731 119.872 1.00 34.56 179 HIS A C 1
ATOM 1494 O O . HIS A 1 179 ? -39.883 1.870 118.762 1.00 34.56 179 HIS A O 1
ATOM 1500 N N . SER A 1 180 ? -38.098 2.032 120.006 1.00 34.25 180 SER A N 1
ATOM 1501 C CA . SER A 1 180 ? -36.953 1.103 120.091 1.00 34.25 180 SER A CA 1
ATOM 1502 C C . SER A 1 180 ? -36.716 0.209 118.859 1.00 34.25 180 SER A C 1
ATOM 1504 O O . SER A 1 180 ? -37.368 -0.818 118.708 1.00 34.25 180 SER A O 1
ATOM 1506 N N . SER A 1 181 ? -35.650 0.566 118.124 1.00 36.34 181 SER A N 1
ATOM 1507 C CA . SER A 1 181 ? -34.671 -0.288 117.416 1.00 36.34 181 SER A CA 1
ATOM 1508 C C . SER A 1 181 ? -35.139 -1.232 116.301 1.00 36.34 181 SER A C 1
ATOM 1510 O O . SER A 1 181 ? -36.050 -2.017 116.499 1.00 36.34 181 SER A O 1
ATOM 1512 N N . PHE A 1 182 ? -34.411 -1.224 115.176 1.00 35.62 182 PHE A N 1
ATOM 1513 C CA . PHE A 1 182 ? -33.629 -2.348 114.606 1.00 35.62 182 PHE A CA 1
ATOM 1514 C C . PHE A 1 182 ? -33.038 -1.860 113.253 1.00 35.62 182 PHE A C 1
ATOM 1516 O O . PHE A 1 182 ? -33.787 -1.434 112.385 1.00 35.62 182 PHE A O 1
ATOM 1523 N N . LEU A 1 183 ? -31.713 -1.615 113.186 1.00 40.97 183 LEU A N 1
ATOM 1524 C CA . LEU A 1 183 ? -30.691 -2.395 112.434 1.00 40.97 183 LEU A CA 1
ATOM 1525 C C . LEU A 1 183 ? -30.784 -2.225 110.892 1.00 40.97 183 LEU A C 1
ATOM 1527 O O . LEU A 1 183 ? -31.861 -2.296 110.334 1.00 40.97 183 LEU A O 1
ATOM 1531 N N . SER A 1 184 ? -29.729 -2.041 110.091 1.00 32.72 184 SER A N 1
ATOM 1532 C CA . SER A 1 184 ? -28.282 -2.189 110.268 1.00 32.72 184 SER A CA 1
ATOM 1533 C C . SER A 1 184 ? -27.574 -1.697 108.991 1.00 32.72 184 SER A C 1
ATOM 1535 O O . SER A 1 184 ? -28.026 -1.993 107.892 1.00 32.72 184 SER A O 1
ATOM 1537 N N . SER A 1 185 ? -26.450 -1.003 109.171 1.00 32.53 185 SER A N 1
ATOM 1538 C CA . SER A 1 185 ? -25.175 -1.176 108.451 1.00 32.53 185 SER A CA 1
ATOM 1539 C C . SER A 1 185 ? -25.143 -1.242 106.914 1.00 32.53 185 SER A C 1
ATOM 1541 O O . SER A 1 185 ? -25.497 -2.236 106.299 1.00 32.53 185 SER A O 1
ATOM 1543 N N . SER A 1 186 ? -24.438 -0.285 106.308 1.00 35.72 186 SER A N 1
ATOM 1544 C CA . SER A 1 186 ? -23.005 -0.441 105.982 1.00 35.72 186 SER A CA 1
ATOM 1545 C C . SER A 1 186 ? -22.670 0.293 104.683 1.00 35.72 186 SER A C 1
ATOM 1547 O O . SER A 1 186 ? -22.789 -0.231 103.580 1.00 35.72 186 SER A O 1
ATOM 1549 N N . GLN A 1 187 ? -22.192 1.526 104.828 1.00 34.47 187 GLN A N 1
ATOM 1550 C CA . GLN A 1 187 ? -21.162 2.014 103.925 1.00 34.47 187 GLN A CA 1
ATOM 1551 C C . GLN A 1 187 ? -19.845 1.348 104.322 1.00 34.47 187 GLN A C 1
ATOM 1553 O O . GLN A 1 187 ? -19.514 1.387 105.509 1.00 34.47 187 GLN A O 1
ATOM 1558 N N . LYS A 1 188 ? -19.098 0.804 103.352 1.00 35.62 188 LYS A N 1
ATOM 1559 C CA . LYS A 1 188 ? -17.630 0.927 103.234 1.00 35.62 188 LYS A CA 1
ATOM 1560 C C . LYS A 1 188 ? -17.065 0.073 102.093 1.00 35.62 188 LYS A C 1
ATOM 1562 O O . LYS A 1 188 ? -17.514 -1.046 101.871 1.00 35.62 188 LYS A O 1
ATOM 1567 N N . ASN A 1 189 ? -15.996 0.632 101.515 1.00 34.56 189 ASN A N 1
ATOM 1568 C CA . ASN A 1 189 ? -14.952 0.055 100.655 1.00 34.56 189 ASN A CA 1
ATOM 1569 C C . ASN A 1 189 ? -15.267 0.108 99.137 1.00 34.56 189 ASN A C 1
ATOM 1571 O O . ASN A 1 189 ? -16.081 -0.669 98.659 1.00 34.56 189 ASN A O 1
ATOM 1575 N N . LEU A 1 190 ? -14.746 1.032 98.299 1.00 35.19 190 LEU A N 1
ATOM 1576 C CA . LEU A 1 190 ? -13.347 1.499 98.121 1.00 35.19 190 LEU A CA 1
ATOM 1577 C C . LEU A 1 190 ? -12.360 0.355 98.380 1.00 35.19 190 LEU A C 1
ATOM 1579 O O . LEU A 1 190 ? -12.293 -0.146 99.484 1.00 35.19 190 LEU A O 1
ATOM 1583 N N . SER A 1 191 ? -11.506 -0.116 97.497 1.00 36.69 191 SER A N 1
ATOM 1584 C CA . SER A 1 191 ? -10.869 0.381 96.287 1.00 36.69 191 SER A CA 1
ATOM 1585 C C . SER A 1 191 ? -9.805 -0.694 95.968 1.00 36.69 191 SER A C 1
ATOM 1587 O O . SER A 1 191 ? -9.599 -1.601 96.776 1.00 36.69 191 SER A O 1
ATOM 1589 N N . LEU A 1 192 ? -9.068 -0.526 94.863 1.00 35.91 192 LEU A N 1
ATOM 1590 C CA . LEU A 1 192 ? -7.750 -1.144 94.617 1.00 35.91 192 LEU A CA 1
ATOM 1591 C C . LEU A 1 192 ? -7.790 -2.646 94.250 1.00 35.91 192 LEU A C 1
ATOM 1593 O O . LEU A 1 192 ? -8.580 -3.420 94.759 1.00 35.91 192 LEU A O 1
ATOM 1597 N N . SER A 1 193 ? -6.941 -3.168 93.375 1.00 36.25 193 SER A N 1
ATOM 1598 C CA . SER A 1 193 ? -5.840 -2.592 92.611 1.00 36.25 193 SER A CA 1
ATOM 1599 C C . SER A 1 193 ? -5.389 -3.643 91.598 1.00 36.25 193 SER A C 1
ATOM 1601 O O . SER A 1 193 ? -5.331 -4.826 91.913 1.00 36.25 193 SER A O 1
ATOM 1603 N N . ALA A 1 194 ? -5.069 -3.158 90.402 1.00 36.25 194 ALA A N 1
ATOM 1604 C CA . ALA A 1 194 ? -3.949 -3.537 89.547 1.00 36.25 194 ALA A CA 1
ATOM 1605 C C . ALA A 1 194 ? -3.194 -4.871 89.784 1.00 36.25 194 ALA A C 1
ATOM 1607 O O . ALA A 1 194 ? -2.653 -5.154 90.851 1.00 36.25 194 ALA A O 1
ATOM 1608 N N . THR A 1 195 ? -2.988 -5.539 88.643 1.00 45.59 195 THR A N 1
ATOM 1609 C CA . THR A 1 195 ? -1.749 -6.219 88.218 1.00 45.59 195 THR A CA 1
ATOM 1610 C C . THR A 1 195 ? -1.307 -7.476 88.963 1.00 45.59 195 THR A C 1
ATOM 1612 O O . THR A 1 195 ? -0.508 -7.398 89.888 1.00 45.59 195 THR A O 1
ATOM 1615 N N . GLN A 1 196 ? -1.667 -8.640 88.418 1.00 45.06 196 GLN A N 1
ATOM 1616 C CA . GLN A 1 196 ? -0.866 -9.874 88.444 1.00 45.06 196 GLN A CA 1
ATOM 1617 C C . GLN A 1 196 ? -1.254 -10.710 87.213 1.00 45.06 196 GLN A C 1
ATOM 1619 O O . GLN A 1 196 ? -2.437 -10.835 86.930 1.00 45.06 196 GLN A O 1
ATOM 1624 N N . ARG A 1 197 ? -0.379 -11.340 86.438 1.00 39.06 197 ARG A N 1
ATOM 1625 C CA . ARG A 1 197 ? 1.068 -11.262 86.210 1.00 39.06 197 ARG A CA 1
ATOM 1626 C C . ARG A 1 197 ? 1.283 -12.148 84.971 1.00 39.06 197 ARG A C 1
ATOM 1628 O O . ARG A 1 197 ? 0.694 -13.223 84.893 1.00 39.06 197 ARG A O 1
ATOM 1635 N N . LEU A 1 198 ? 2.055 -11.657 84.007 1.00 41.12 198 LEU A N 1
ATOM 1636 C CA . LEU A 1 198 ? 2.596 -12.445 82.900 1.00 41.12 198 LEU A CA 1
ATOM 1637 C C . LEU A 1 198 ? 3.602 -13.485 83.424 1.00 41.12 198 LEU A C 1
ATOM 1639 O O . LEU A 1 198 ? 4.120 -13.329 84.528 1.00 41.12 198 LEU A O 1
ATOM 1643 N N . ASP A 1 199 ? 3.870 -14.468 82.560 1.00 35.75 199 ASP A N 1
ATOM 1644 C CA . ASP A 1 199 ? 4.995 -15.418 82.535 1.00 35.75 199 ASP A CA 1
ATOM 1645 C C . ASP A 1 199 ? 4.659 -16.863 82.927 1.00 35.75 199 ASP A C 1
ATOM 1647 O O . ASP A 1 199 ? 4.623 -17.235 84.093 1.00 35.75 199 ASP A O 1
ATOM 1651 N N . ASN A 1 200 ? 4.472 -17.693 81.896 1.00 43.66 200 ASN A N 1
ATOM 1652 C CA . ASN A 1 200 ? 4.888 -19.094 81.876 1.00 43.66 200 ASN A CA 1
ATOM 1653 C C . ASN A 1 200 ? 5.181 -19.481 80.421 1.00 43.66 200 ASN A C 1
ATOM 1655 O O . ASN A 1 200 ? 4.297 -19.874 79.660 1.00 43.66 200 ASN A O 1
ATOM 1659 N N . LEU A 1 201 ? 6.447 -19.318 80.040 1.00 40.03 201 LEU A N 1
ATOM 1660 C CA . LEU A 1 201 ? 7.036 -19.840 78.817 1.00 40.03 201 LEU A CA 1
ATOM 1661 C C . LEU A 1 201 ? 8.186 -20.776 79.224 1.00 40.03 201 LEU A C 1
ATOM 1663 O O . LEU A 1 201 ? 9.023 -20.411 80.042 1.00 40.03 201 LEU A O 1
ATOM 1667 N N . ILE A 1 202 ? 8.246 -21.921 78.544 1.00 37.12 202 ILE A N 1
ATOM 1668 C CA . ILE A 1 202 ? 9.391 -22.837 78.396 1.00 37.12 202 ILE A CA 1
ATOM 1669 C C . ILE A 1 202 ? 9.693 -23.784 79.566 1.00 37.12 202 ILE A C 1
ATOM 1671 O O . ILE A 1 202 ? 10.421 -23.451 80.492 1.00 37.12 202 ILE A O 1
ATOM 1675 N N . GLN A 1 203 ? 9.243 -25.029 79.399 1.00 38.50 203 GLN A N 1
ATOM 1676 C CA . GLN A 1 203 ? 10.007 -26.291 79.485 1.00 38.50 203 GLN A CA 1
ATOM 1677 C C . GLN A 1 203 ? 8.981 -27.411 79.226 1.00 38.50 203 GLN A C 1
ATOM 1679 O O . GLN A 1 203 ? 7.927 -27.410 79.845 1.00 38.50 203 GLN A O 1
ATOM 1684 N N . GLY A 1 204 ? 9.126 -28.374 78.323 1.00 34.38 204 GLY A N 1
ATOM 1685 C CA . GLY A 1 204 ? 10.223 -28.875 77.502 1.00 34.38 204 GLY A CA 1
ATOM 1686 C C . GLY A 1 204 ? 9.851 -30.312 77.073 1.00 34.38 204 GLY A C 1
ATOM 1687 O O . GLY A 1 204 ? 8.824 -30.827 77.509 1.00 34.38 204 GLY A O 1
ATOM 1688 N N . SER A 1 205 ? 10.721 -30.948 76.280 1.00 38.47 205 SER A N 1
ATOM 1689 C CA . SER A 1 205 ? 10.692 -32.336 75.757 1.00 38.47 205 SER A CA 1
ATOM 1690 C C . SER A 1 205 ? 10.235 -32.428 74.297 1.00 38.47 205 SER A C 1
ATOM 1692 O O . SER A 1 205 ? 9.048 -32.365 74.001 1.00 38.47 205 SER A O 1
ATOM 1694 N N . SER A 1 206 ? 11.158 -32.383 73.331 1.00 40.91 206 SER A N 1
ATOM 1695 C CA . SER A 1 206 ? 12.072 -33.471 72.914 1.00 40.91 206 SER A CA 1
ATOM 1696 C C . SER A 1 206 ? 11.330 -34.653 72.300 1.00 40.91 206 SER A C 1
ATOM 1698 O O . SER A 1 206 ? 10.566 -35.323 72.990 1.00 40.91 206 SER A O 1
ATOM 1700 N N . ASN A 1 207 ? 11.580 -34.887 71.010 1.00 42.31 207 ASN A N 1
ATOM 1701 C CA . ASN A 1 207 ? 12.157 -36.134 70.502 1.00 42.31 207 ASN A CA 1
ATOM 1702 C C . ASN A 1 207 ? 12.593 -35.944 69.038 1.00 42.31 207 ASN A C 1
ATOM 1704 O O . ASN A 1 207 ? 11.782 -35.673 68.157 1.00 42.31 207 ASN A O 1
ATOM 1708 N N . ASP A 1 208 ? 13.913 -36.001 68.872 1.00 41.72 208 ASP A N 1
ATOM 1709 C CA . ASP A 1 208 ? 14.733 -36.593 67.812 1.00 41.72 208 ASP A CA 1
ATOM 1710 C C . ASP A 1 208 ? 14.054 -37.164 66.556 1.00 41.72 208 ASP A C 1
ATOM 1712 O O . ASP A 1 208 ? 13.082 -37.911 66.637 1.00 41.72 208 ASP A O 1
ATOM 1716 N N . LEU A 1 209 ? 14.697 -36.943 65.401 1.00 44.22 209 LEU A N 1
ATOM 1717 C CA . LEU A 1 209 ? 15.389 -38.020 64.675 1.00 44.22 209 LEU A CA 1
ATOM 1718 C C . LEU A 1 209 ? 16.264 -37.466 63.530 1.00 44.22 209 LEU A C 1
ATOM 1720 O O . LEU A 1 209 ? 15.801 -36.763 62.635 1.00 44.22 209 LEU A O 1
ATOM 1724 N N . LEU A 1 210 ? 17.549 -37.818 63.611 1.00 45.34 210 LEU A N 1
ATOM 1725 C CA . LEU A 1 210 ? 18.568 -37.846 62.557 1.00 45.34 210 LEU A CA 1
ATOM 1726 C C . LEU A 1 210 ? 18.178 -38.819 61.421 1.00 45.34 210 LEU A C 1
ATOM 1728 O O . LEU A 1 210 ? 17.588 -39.856 61.714 1.00 45.34 210 LEU A O 1
ATOM 1732 N N . PHE A 1 211 ? 18.606 -38.602 60.172 1.00 40.66 211 PHE A N 1
ATOM 1733 C CA . PHE A 1 211 ? 19.908 -39.021 59.602 1.00 40.66 211 PHE A CA 1
ATOM 1734 C C . PHE A 1 211 ? 19.914 -38.803 58.067 1.00 40.66 211 PHE A C 1
ATOM 1736 O O . PHE A 1 211 ? 18.881 -38.992 57.430 1.00 40.66 211 PHE A O 1
ATOM 1743 N N . GLU A 1 212 ? 21.101 -38.446 57.553 1.00 42.75 212 GLU A N 1
ATOM 1744 C CA . GLU A 1 212 ? 21.584 -38.352 56.149 1.00 42.75 212 GLU A CA 1
ATOM 1745 C C . GLU A 1 212 ? 20.916 -37.404 55.134 1.00 42.75 212 GLU A C 1
ATOM 1747 O O . GLU A 1 212 ? 19.816 -37.685 54.612 1.00 42.75 212 GLU A O 1
#

Organism: NCBI:txid392030

Radius of gyration: 55.06 Å; chains: 1; bounding box: 74×65×155 Å

pLDDT: mean 70.32, std 19.94, range [32.53, 96.06]

InterPro domains:
  IPR000299 FERM domain [PS50057] (1-64)
  IPR011993 PH-like domain superfamily [G3DSA:2.30.29.30] (1-63)
  IPR014847 FERM adjacent [SM01195] (74-119)
  IPR018980 FERM, C-terminal PH-like domain [PF09380] (4-65)

Foldseek 3Di:
DQQQFWDDWDDDQQKIWIWGWDQDPVGNVDIDIDIDIGGHPGSVVSVVVSLVVLLSNQLVPPLFQPPPPPPVDDDPDPPDDPSGDPDGGPNNVVVVVVPDPPPPPDDDDDDDDDDDDDDPVVVVVVVVVVVVVVVVVVVVVVVVVVVVVVVVVVVVVVVVVVVVVVVVVPDDDDDDDDDDDDDDDDDDDDDDDDDDDDDDDDDDDDDDDDDD